Protein AF-A0A9R1WRL8-F1 (afdb_monomer)

Sequence (179 aa):
MVVKVLPPTIQNSISELDVHGDDVNQSNEKDEDASEAGNELVGVVSDENLLELLELAMSSNTTETVKRTRELMELGVYPMIVALESIRDTGAVASSRATEIGLDILAQTIQDDLDNITRFLILAREPIIPGIDKPHKTSIVFTLEEGPRVLFNALAMFGLREINLSKVTFSTTAFYLSR

Organism: Lactuca sativa (NCBI:txid4236)

InterPro domains:
  IPR001086 Prephenate dehydratase [PF00800] (84-126)
  IPR045865 ACT-like domain [SSF55021] (120-169)

Structure (mmCIF, N/CA/C/O backbone):
data_AF-A0A9R1WRL8-F1
#
_entry.id   AF-A0A9R1WRL8-F1
#
loop_
_atom_site.group_PDB
_atom_site.id
_atom_site.type_symbol
_atom_site.label_atom_id
_atom_site.label_alt_id
_atom_site.label_comp_id
_atom_site.label_asym_id
_atom_site.label_entity_id
_atom_site.label_seq_id
_atom_site.pdbx_PDB_ins_code
_atom_site.Cartn_x
_atom_site.Cartn_y
_atom_site.Cartn_z
_atom_site.occupancy
_atom_site.B_iso_or_equiv
_atom_site.auth_seq_id
_atom_site.auth_comp_id
_atom_site.auth_asym_id
_atom_site.auth_atom_id
_atom_site.pdbx_PDB_model_num
ATOM 1 N N . MET A 1 1 ? 9.961 -4.313 -13.146 1.00 68.12 1 MET A N 1
ATOM 2 C CA . MET A 1 1 ? 10.360 -4.822 -14.478 1.00 68.12 1 MET A CA 1
ATOM 3 C C . MET A 1 1 ? 11.498 -3.948 -14.988 1.00 68.12 1 MET A C 1
ATOM 5 O O . MET A 1 1 ? 11.447 -2.757 -14.715 1.00 68.12 1 MET A O 1
ATOM 9 N N . VAL A 1 2 ? 12.520 -4.505 -15.648 1.00 71.62 2 VAL A N 1
ATOM 10 C CA . VAL A 1 2 ? 13.623 -3.742 -16.272 1.00 71.62 2 VAL A CA 1
ATOM 11 C C . VAL A 1 2 ? 13.303 -3.515 -17.747 1.00 71.62 2 VAL A C 1
ATOM 13 O O . VAL A 1 2 ? 12.910 -4.458 -18.437 1.00 71.62 2 VAL A O 1
ATOM 16 N N . VAL A 1 3 ? 13.494 -2.288 -18.226 1.00 73.06 3 VAL A N 1
ATOM 17 C CA . VAL A 1 3 ? 13.293 -1.868 -19.619 1.00 73.06 3 VAL A CA 1
ATOM 18 C C . VAL A 1 3 ? 14.489 -1.097 -20.163 1.00 73.06 3 VAL A C 1
ATOM 20 O O . VAL A 1 3 ? 15.240 -0.502 -19.394 1.00 73.06 3 VAL A O 1
ATOM 23 N N . LYS A 1 4 ? 14.654 -1.072 -21.485 1.00 76.44 4 LYS A N 1
ATOM 24 C CA . LYS A 1 4 ? 15.678 -0.288 -22.189 1.00 76.44 4 LYS A CA 1
ATOM 25 C C . LYS A 1 4 ? 15.164 0.117 -23.569 1.00 76.44 4 LYS A C 1
ATOM 27 O O . LYS A 1 4 ? 14.394 -0.620 -24.173 1.00 76.44 4 LYS A O 1
ATOM 32 N N . VAL A 1 5 ? 15.606 1.265 -24.082 1.00 60.91 5 VAL A N 1
ATOM 33 C CA . VAL A 1 5 ? 15.433 1.589 -25.507 1.00 60.91 5 VAL A CA 1
ATOM 34 C C . VAL A 1 5 ? 16.376 0.698 -26.309 1.00 60.91 5 VAL A C 1
ATOM 36 O O . VAL A 1 5 ? 17.599 0.822 -26.180 1.00 60.91 5 VAL A O 1
ATOM 39 N N . LEU A 1 6 ? 15.841 -0.193 -27.147 1.00 48.88 6 LEU A N 1
ATOM 40 C CA . LEU A 1 6 ? 16.654 -0.763 -28.216 1.00 48.88 6 LEU A CA 1
ATOM 41 C C . LEU A 1 6 ? 16.947 0.340 -29.243 1.00 48.88 6 LEU A C 1
ATOM 43 O O . LEU A 1 6 ? 16.067 1.150 -29.544 1.00 48.88 6 LEU A O 1
ATOM 47 N N . PRO A 1 7 ? 18.171 0.408 -29.801 1.00 47.50 7 PRO A N 1
ATOM 48 C CA . PRO A 1 7 ? 18.436 1.320 -30.906 1.00 47.50 7 PRO A CA 1
ATOM 49 C C . PRO A 1 7 ? 17.398 1.068 -32.009 1.00 47.50 7 PRO A C 1
ATOM 51 O O . PRO A 1 7 ? 17.063 -0.099 -32.243 1.00 47.50 7 PRO A O 1
ATOM 54 N N . PRO A 1 8 ? 16.887 2.116 -32.687 1.00 39.00 8 PRO A N 1
ATOM 55 C CA . PRO A 1 8 ? 15.888 1.932 -33.725 1.00 39.00 8 PRO A CA 1
ATOM 56 C C . PRO A 1 8 ? 16.433 0.927 -34.736 1.00 39.00 8 PRO A C 1
ATOM 58 O O . PRO A 1 8 ? 17.440 1.170 -35.407 1.00 39.00 8 PRO A O 1
ATOM 61 N N . THR A 1 9 ? 15.793 -0.239 -34.804 1.00 37.91 9 THR A N 1
ATOM 62 C CA . THR A 1 9 ? 16.071 -1.195 -35.867 1.00 37.91 9 THR A CA 1
ATOM 63 C C . THR A 1 9 ? 15.663 -0.481 -37.144 1.00 37.91 9 THR A C 1
ATOM 65 O O . THR A 1 9 ? 14.502 -0.099 -37.275 1.00 37.91 9 THR A O 1
ATOM 68 N N . ILE A 1 10 ? 16.603 -0.236 -38.062 1.00 39.47 10 ILE A N 1
ATOM 69 C CA . ILE A 1 10 ? 16.290 0.339 -39.373 1.00 39.47 10 ILE A CA 1
ATOM 70 C C . ILE A 1 10 ? 15.440 -0.693 -40.121 1.00 39.47 10 ILE A C 1
ATOM 72 O O . ILE A 1 10 ? 15.950 -1.524 -40.871 1.00 39.47 10 ILE A O 1
ATOM 76 N N . GLN A 1 11 ? 14.130 -0.675 -39.889 1.00 31.34 11 GLN A N 1
ATOM 77 C CA . GLN A 1 11 ? 13.164 -1.347 -40.736 1.00 31.34 11 GLN A CA 1
ATOM 78 C C . GLN A 1 11 ? 12.993 -0.481 -41.980 1.00 31.34 11 GLN A C 1
ATOM 80 O O . GLN A 1 11 ? 12.105 0.359 -42.089 1.00 31.34 11 GLN A O 1
ATOM 85 N N . ASN A 1 12 ? 13.888 -0.696 -42.941 1.00 32.03 12 ASN A N 1
ATOM 86 C CA . ASN A 1 12 ? 13.577 -0.415 -44.332 1.00 32.03 12 ASN A CA 1
ATOM 87 C C . ASN A 1 12 ? 12.383 -1.287 -44.722 1.00 32.03 12 ASN A C 1
ATOM 89 O O . ASN A 1 12 ? 12.562 -2.483 -44.938 1.00 32.03 12 ASN A O 1
ATOM 93 N N . SER A 1 13 ? 11.193 -0.696 -44.806 1.00 32.72 13 SER A N 1
ATOM 94 C CA . SER A 1 13 ? 10.126 -1.058 -45.749 1.00 32.72 13 SER A CA 1
ATOM 95 C C . SER A 1 13 ? 9.017 -0.016 -45.653 1.00 32.72 13 SER A C 1
ATOM 97 O O . SER A 1 13 ? 8.181 -0.043 -44.757 1.00 32.72 13 SER A O 1
ATOM 99 N N . ILE A 1 14 ? 9.048 0.924 -46.594 1.00 32.78 14 ILE A N 1
ATOM 100 C CA . ILE A 1 14 ? 7.912 1.771 -46.938 1.00 32.78 14 ILE A CA 1
ATOM 101 C C . ILE A 1 14 ? 6.908 0.847 -47.629 1.00 32.78 14 ILE A C 1
ATOM 103 O O . ILE A 1 14 ? 7.228 0.265 -48.665 1.00 32.78 14 ILE A O 1
ATOM 107 N N . SER A 1 15 ? 5.714 0.710 -47.070 1.00 29.86 15 SER A N 1
ATOM 108 C CA . SER A 1 15 ? 4.556 0.198 -47.799 1.00 29.86 15 SER A CA 1
ATOM 109 C C . SER A 1 15 ? 3.427 1.208 -47.659 1.00 29.86 15 SER A C 1
ATOM 111 O O . SER A 1 15 ? 2.998 1.537 -46.555 1.00 29.86 15 SER A O 1
ATOM 113 N N . GLU A 1 16 ? 3.054 1.732 -48.822 1.00 33.62 16 GLU A N 1
ATOM 114 C CA . GLU A 1 16 ? 1.994 2.689 -49.114 1.00 33.62 16 GLU A CA 1
ATOM 115 C C . GLU A 1 16 ? 0.670 2.305 -48.447 1.00 33.62 16 GLU A C 1
ATOM 117 O O . GLU A 1 16 ? 0.272 1.140 -48.480 1.00 33.62 16 GLU A O 1
ATOM 122 N N . LEU A 1 17 ? -0.052 3.298 -47.923 1.00 30.70 17 LEU A N 1
ATOM 123 C CA . LEU A 1 17 ? -1.494 3.193 -47.736 1.00 30.70 17 LEU A CA 1
ATOM 124 C C . LEU A 1 17 ? -2.175 4.428 -48.324 1.00 30.70 17 LEU A C 1
ATOM 126 O O . LEU A 1 17 ? -1.947 5.568 -47.921 1.00 30.70 17 LEU A O 1
ATOM 130 N N . ASP A 1 18 ? -2.961 4.108 -49.341 1.00 27.05 18 ASP A N 1
ATOM 131 C CA . ASP A 1 18 ? -3.843 4.922 -50.157 1.00 27.05 18 ASP A CA 1
ATOM 132 C C . ASP A 1 18 ? -4.876 5.648 -49.280 1.00 27.05 18 ASP A C 1
ATOM 134 O O . ASP A 1 18 ? -5.499 5.042 -48.403 1.00 27.05 18 ASP A O 1
ATOM 138 N N . VAL A 1 19 ? -5.055 6.952 -49.498 1.00 31.59 19 VAL A N 1
ATOM 139 C CA . VAL A 1 19 ? -6.054 7.760 -48.789 1.00 31.59 19 VAL A CA 1
ATOM 140 C C . VAL A 1 19 ? -7.231 7.977 -49.730 1.00 31.59 19 VAL A C 1
ATOM 142 O O . VAL A 1 19 ? -7.172 8.805 -50.640 1.00 31.59 19 VAL A O 1
ATOM 145 N N . HIS A 1 20 ? -8.328 7.268 -49.476 1.00 29.14 20 HIS A N 1
ATOM 146 C CA . HIS A 1 20 ? -9.646 7.670 -49.952 1.00 29.14 20 HIS A CA 1
ATOM 147 C C . HIS A 1 20 ? -10.595 7.749 -48.762 1.00 29.14 20 HIS A C 1
ATOM 149 O O . HIS A 1 20 ? -10.719 6.799 -47.991 1.00 29.14 20 HIS A O 1
ATOM 155 N N . GLY A 1 21 ? -11.175 8.935 -48.580 1.00 31.47 21 GLY A N 1
ATOM 156 C CA . GLY A 1 21 ? -12.065 9.239 -47.473 1.00 31.47 21 GLY A CA 1
ATOM 157 C C . GLY A 1 21 ? -13.434 8.592 -47.623 1.00 31.47 21 GLY A C 1
ATOM 158 O O . GLY A 1 21 ? -13.815 8.162 -48.705 1.00 31.47 21 GLY A O 1
ATOM 159 N N . ASP A 1 22 ? -14.156 8.554 -46.511 1.00 29.70 22 ASP A N 1
ATOM 160 C CA . ASP A 1 22 ? -15.498 9.120 -46.428 1.00 29.70 22 ASP A CA 1
ATOM 161 C C . ASP A 1 22 ? -15.912 9.222 -44.954 1.00 29.70 22 ASP A C 1
ATOM 163 O O . ASP A 1 22 ? -15.614 8.355 -44.129 1.00 29.70 22 ASP A O 1
ATOM 167 N N . ASP A 1 23 ? -16.566 10.338 -44.638 1.00 33.72 23 ASP A N 1
ATOM 168 C CA . ASP A 1 23 ? -17.242 10.613 -43.374 1.00 33.72 23 ASP A CA 1
ATOM 169 C C . ASP A 1 23 ? -18.247 9.501 -43.023 1.00 33.72 23 ASP A C 1
ATOM 171 O O . ASP A 1 23 ? -18.902 8.959 -43.907 1.00 33.72 23 ASP A O 1
ATOM 175 N N . VAL A 1 24 ? -18.452 9.232 -41.727 1.00 34.47 24 VAL A N 1
ATOM 176 C CA . VAL A 1 24 ? -19.784 9.214 -41.087 1.00 34.47 24 VAL A CA 1
ATOM 177 C C . VAL A 1 24 ? -19.632 9.052 -39.569 1.00 34.47 24 VAL A C 1
ATOM 179 O O . VAL A 1 24 ? -19.036 8.121 -39.036 1.00 34.47 24 VAL A O 1
ATOM 182 N N . ASN A 1 25 ? -20.243 10.020 -38.903 1.00 30.17 25 ASN A N 1
ATOM 183 C CA . ASN A 1 25 ? -20.502 10.187 -37.484 1.00 30.17 25 ASN A CA 1
ATOM 184 C C . ASN A 1 25 ? -21.145 8.953 -36.815 1.00 30.17 25 ASN A C 1
ATOM 186 O O . ASN A 1 25 ? -22.135 8.429 -37.328 1.00 30.17 25 ASN A O 1
ATOM 190 N N . GLN A 1 26 ? -20.674 8.582 -35.620 1.00 33.53 26 GLN A N 1
ATOM 191 C CA . GLN A 1 26 ? -21.505 7.952 -34.589 1.00 33.53 26 GLN A CA 1
ATOM 192 C C . GLN A 1 26 ? -20.877 8.133 -33.200 1.00 33.53 26 GLN A C 1
ATOM 194 O O . GLN A 1 26 ? -19.916 7.475 -32.815 1.00 33.53 26 GLN A O 1
ATOM 199 N N . SER A 1 27 ? -21.469 9.059 -32.451 1.00 34.53 27 SER A N 1
ATOM 200 C CA . SER A 1 27 ? -21.472 9.111 -30.994 1.00 34.53 27 SER A CA 1
ATOM 201 C C . SER A 1 27 ? -21.898 7.766 -30.401 1.00 34.53 27 SER A C 1
ATOM 203 O O . SER A 1 27 ? -22.972 7.290 -30.765 1.00 34.53 27 SER A O 1
ATOM 205 N N . ASN A 1 28 ? -21.116 7.211 -29.472 1.00 28.48 28 ASN A N 1
ATOM 206 C CA . ASN A 1 28 ? -21.608 6.475 -28.303 1.00 28.48 28 ASN A CA 1
ATOM 207 C C . ASN A 1 28 ? -20.472 6.215 -27.302 1.00 28.48 28 ASN A C 1
ATOM 209 O O . ASN A 1 28 ? -19.414 5.720 -27.670 1.00 28.48 28 ASN A O 1
ATOM 213 N N . GLU A 1 29 ? -20.763 6.575 -26.050 1.00 38.38 29 GLU A N 1
ATOM 214 C CA . GLU A 1 29 ? -20.299 5.973 -24.796 1.00 38.38 29 GLU A CA 1
ATOM 215 C C . GLU A 1 29 ? -18.864 5.440 -24.726 1.00 38.38 29 GLU A C 1
ATOM 217 O O . GLU A 1 29 ? -18.569 4.330 -25.163 1.00 38.38 29 GLU A O 1
ATOM 222 N N . LYS A 1 30 ? -18.029 6.176 -23.989 1.00 31.84 30 LYS A N 1
ATOM 223 C CA . LYS A 1 30 ? -17.184 5.613 -22.930 1.00 31.84 30 LYS A CA 1
ATOM 224 C C . LYS A 1 30 ? -16.672 6.758 -22.063 1.00 31.84 30 LYS A C 1
ATOM 226 O O . LYS A 1 30 ? -15.754 7.476 -22.439 1.00 31.84 30 LYS A O 1
ATOM 231 N N . ASP A 1 31 ? -17.288 6.908 -20.894 1.00 34.88 31 ASP A N 1
ATOM 232 C CA . ASP A 1 31 ? -16.642 7.494 -19.719 1.00 34.88 31 ASP A CA 1
ATOM 233 C C . ASP A 1 31 ? -15.511 6.533 -19.268 1.00 34.88 31 ASP A C 1
ATOM 235 O O . ASP A 1 31 ? -15.603 5.847 -18.254 1.00 34.88 31 ASP A O 1
ATOM 239 N N . GLU A 1 32 ? -14.471 6.424 -20.093 1.00 38.03 32 GLU A N 1
ATOM 240 C CA . GLU A 1 32 ? -13.132 5.882 -19.824 1.00 38.03 32 GLU A CA 1
ATOM 241 C C . GLU A 1 32 ? -12.224 7.117 -19.995 1.00 38.03 32 GLU A C 1
ATOM 243 O O . GLU A 1 32 ? -12.258 7.759 -21.034 1.00 38.03 32 GLU A O 1
ATOM 248 N N . ASP A 1 33 ? -11.484 7.652 -19.032 1.00 32.62 33 ASP A N 1
ATOM 249 C CA . ASP A 1 33 ? -10.731 7.020 -17.972 1.00 32.62 33 ASP A CA 1
ATOM 250 C C . ASP A 1 33 ? -10.525 8.024 -16.827 1.00 32.62 33 ASP A C 1
ATOM 252 O O . ASP A 1 33 ? -9.785 8.997 -16.950 1.00 32.62 33 ASP A O 1
ATOM 256 N N . ALA A 1 34 ? -11.076 7.736 -15.648 1.00 35.38 34 ALA A N 1
ATOM 257 C CA . ALA A 1 34 ? -10.544 8.261 -14.386 1.00 35.38 34 ALA A CA 1
ATOM 258 C C . ALA A 1 34 ? -9.361 7.393 -13.895 1.00 35.38 34 ALA A C 1
ATOM 260 O O . ALA A 1 34 ? -9.234 7.104 -12.705 1.00 35.38 34 ALA A O 1
ATOM 261 N N . SER A 1 35 ? -8.513 6.943 -14.827 1.00 39.34 35 SER A N 1
ATOM 262 C CA . SER A 1 35 ? -7.389 6.022 -14.613 1.00 39.34 35 SER A CA 1
ATOM 263 C C . SER A 1 35 ? -6.054 6.677 -14.986 1.00 39.34 35 SER A C 1
ATOM 265 O O . SER A 1 35 ? -5.207 6.093 -15.655 1.00 39.34 35 SER A O 1
ATOM 267 N N . GLU A 1 36 ? -5.836 7.912 -14.541 1.00 39.22 36 GLU A N 1
ATOM 268 C CA . GLU A 1 36 ? -4.510 8.547 -14.592 1.00 39.22 36 GLU A CA 1
ATOM 269 C C . GLU A 1 36 ? -3.843 8.527 -13.206 1.00 39.22 36 GLU A C 1
ATOM 271 O O . GLU A 1 36 ? -3.200 9.471 -12.756 1.00 39.22 36 GLU A O 1
ATOM 276 N N . ALA A 1 37 ? -4.031 7.423 -12.479 1.00 33.84 37 ALA A N 1
ATOM 277 C CA . ALA A 1 37 ? -3.322 7.140 -11.242 1.00 33.84 37 ALA A CA 1
ATOM 278 C C . ALA A 1 37 ? -2.300 6.032 -11.506 1.00 33.84 37 ALA A C 1
ATOM 280 O O . ALA A 1 37 ? -2.645 4.854 -11.564 1.00 33.84 37 ALA A O 1
ATOM 281 N N . GLY A 1 38 ? -1.032 6.423 -11.644 1.00 34.88 38 GLY A N 1
ATOM 282 C CA . GLY A 1 38 ? 0.096 5.495 -11.565 1.00 34.88 38 GLY A CA 1
ATOM 283 C C . GLY A 1 38 ? 0.948 5.417 -12.823 1.00 34.88 38 GLY A C 1
ATOM 284 O O . GLY A 1 38 ? 1.122 4.338 -13.385 1.00 34.88 38 GLY A O 1
ATOM 285 N N . ASN A 1 39 ? 1.576 6.528 -13.212 1.00 42.72 39 ASN A N 1
ATOM 286 C CA . ASN A 1 39 ? 2.818 6.458 -13.984 1.00 42.72 39 ASN A CA 1
ATOM 287 C C . ASN A 1 39 ? 3.919 5.938 -13.044 1.00 42.72 39 ASN A C 1
ATOM 289 O O . ASN A 1 39 ? 4.744 6.694 -12.540 1.00 42.72 39 ASN A O 1
ATOM 293 N N . GLU A 1 40 ? 3.858 4.643 -12.723 1.00 56.72 40 GLU A N 1
ATOM 294 C CA . GLU A 1 40 ? 4.751 3.948 -11.792 1.00 56.72 40 GLU A CA 1
ATOM 295 C C . GLU A 1 40 ? 6.074 3.632 -12.505 1.00 56.72 40 GLU A C 1
ATOM 297 O O . GLU A 1 40 ? 6.411 2.499 -12.855 1.00 56.72 40 GLU A O 1
ATOM 302 N N . LEU A 1 41 ? 6.793 4.705 -12.814 1.00 56.06 41 LEU A N 1
ATOM 303 C CA . LEU A 1 41 ? 8.154 4.687 -13.308 1.00 56.06 41 LEU A CA 1
ATOM 304 C C . LEU A 1 41 ? 9.058 4.881 -12.083 1.00 56.06 41 LEU A C 1
ATOM 306 O O . LEU A 1 41 ? 9.013 5.927 -11.440 1.00 56.06 41 LEU A O 1
ATOM 310 N N . VAL A 1 42 ? 9.805 3.840 -11.707 1.00 66.81 42 VAL A N 1
ATOM 311 C CA . VAL A 1 42 ? 10.436 3.743 -10.376 1.00 66.81 42 VAL A CA 1
ATOM 312 C C . VAL A 1 42 ? 11.789 4.458 -10.335 1.00 66.81 42 VAL A C 1
ATOM 314 O O . VAL A 1 42 ? 12.136 5.046 -9.314 1.00 66.81 42 VAL A O 1
ATOM 317 N N . GLY A 1 43 ? 12.534 4.450 -11.444 1.00 74.12 43 GLY A N 1
ATOM 318 C CA . GLY A 1 43 ? 13.810 5.155 -11.574 1.00 74.12 43 GLY A CA 1
ATOM 319 C C . GLY A 1 43 ? 14.620 4.700 -12.787 1.00 74.12 43 GLY A C 1
ATOM 320 O O . GLY A 1 43 ? 14.311 3.677 -13.408 1.00 74.12 43 GLY A O 1
ATOM 321 N N . VAL A 1 44 ? 15.647 5.477 -13.125 1.00 80.31 44 VAL A N 1
ATOM 322 C CA . VAL A 1 44 ? 16.597 5.200 -14.216 1.00 80.31 44 VAL A CA 1
ATOM 323 C C . VAL A 1 44 ? 17.889 4.633 -13.649 1.00 80.31 44 VAL A C 1
ATOM 325 O O . VAL A 1 44 ? 18.268 4.966 -12.530 1.00 80.31 44 VAL A O 1
ATOM 328 N N . VAL A 1 45 ? 18.546 3.763 -14.411 1.00 82.31 45 VAL A N 1
ATOM 329 C CA . VAL A 1 45 ? 19.835 3.167 -14.063 1.00 82.31 45 VAL A CA 1
ATOM 330 C C . VAL A 1 45 ? 20.819 3.418 -15.201 1.00 82.31 45 VAL A C 1
ATOM 332 O O . VAL A 1 45 ? 20.539 3.080 -16.355 1.00 82.31 45 VAL A O 1
ATOM 335 N N . SER A 1 46 ? 21.955 4.023 -14.852 1.00 77.69 46 SER A N 1
ATOM 336 C CA . SER A 1 46 ? 23.062 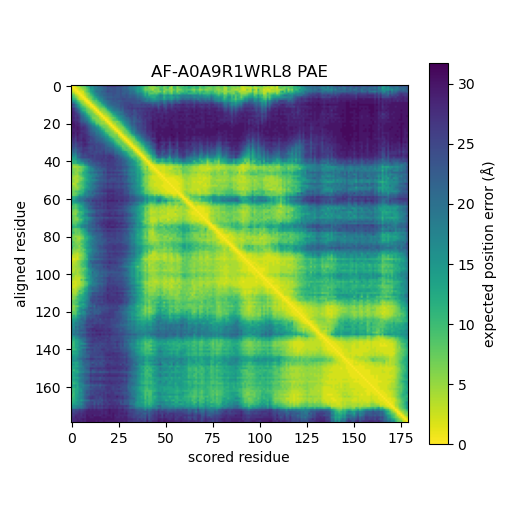4.341 -15.754 1.00 77.69 46 SER A CA 1
ATOM 337 C C . SER A 1 46 ? 23.705 3.088 -16.359 1.00 77.69 46 SER A C 1
ATOM 339 O O . SER A 1 46 ? 23.530 1.973 -15.865 1.00 77.69 46 SER A O 1
ATOM 341 N N . ASP A 1 47 ? 24.478 3.277 -17.430 1.00 77.56 47 ASP A N 1
ATOM 342 C CA . ASP A 1 47 ? 25.156 2.193 -18.157 1.00 77.56 47 ASP A CA 1
ATOM 343 C C . ASP A 1 47 ? 26.050 1.322 -17.265 1.00 77.56 47 ASP A C 1
ATOM 345 O O . ASP A 1 47 ? 25.917 0.098 -17.238 1.00 77.56 47 ASP A O 1
ATOM 349 N N . GLU A 1 48 ? 26.886 1.958 -16.446 1.00 78.69 48 GLU A N 1
ATOM 350 C CA . GLU A 1 48 ? 27.800 1.290 -15.509 1.00 78.69 48 GLU A CA 1
ATOM 351 C C . GLU A 1 48 ? 27.096 0.332 -14.535 1.00 78.69 48 GLU A C 1
ATOM 353 O O . GLU A 1 48 ? 27.679 -0.676 -14.137 1.00 78.69 48 GLU A O 1
ATOM 358 N N . ASN A 1 49 ? 25.824 0.597 -14.228 1.00 82.44 49 ASN A N 1
ATOM 359 C CA . ASN A 1 49 ? 25.017 -0.171 -13.284 1.00 82.44 49 ASN A CA 1
ATOM 360 C C . ASN A 1 49 ? 23.977 -1.071 -13.973 1.00 82.44 49 ASN A C 1
ATOM 362 O O . ASN A 1 49 ? 23.316 -1.877 -13.313 1.00 82.44 49 ASN A O 1
ATOM 366 N N . LEU A 1 50 ? 23.809 -0.968 -15.296 1.00 79.50 50 LEU A N 1
ATOM 367 C CA . LEU A 1 50 ? 22.770 -1.691 -16.030 1.00 79.50 50 LEU A CA 1
ATOM 368 C C . LEU A 1 50 ? 23.006 -3.206 -16.025 1.00 79.50 50 LEU A C 1
ATOM 370 O O . LEU A 1 50 ? 22.059 -3.983 -15.883 1.00 79.50 50 LEU A O 1
ATOM 374 N N . LEU A 1 51 ? 24.261 -3.635 -16.175 1.00 81.00 51 LEU A N 1
ATOM 375 C CA . LEU A 1 51 ? 24.618 -5.053 -16.105 1.00 81.00 51 LEU A CA 1
ATOM 376 C C . LEU A 1 51 ? 24.400 -5.614 -14.700 1.00 81.00 51 LEU A C 1
ATOM 378 O O . LEU A 1 51 ? 23.827 -6.693 -14.572 1.00 81.00 51 LEU A O 1
ATOM 382 N N . GLU A 1 52 ? 24.784 -4.865 -13.664 1.00 82.25 52 GLU A N 1
ATOM 383 C CA . GLU A 1 52 ? 24.557 -5.258 -12.270 1.00 82.25 52 GLU A CA 1
ATOM 384 C C . GLU A 1 52 ? 23.056 -5.374 -11.971 1.00 82.25 52 GLU A C 1
ATOM 386 O O . GLU A 1 52 ? 22.614 -6.342 -11.353 1.00 82.25 52 GLU A O 1
ATOM 391 N N . LEU A 1 53 ? 22.245 -4.445 -12.484 1.00 80.31 53 LEU A N 1
ATOM 392 C CA . LEU A 1 53 ? 20.791 -4.500 -12.361 1.00 80.31 53 LEU A CA 1
ATOM 393 C C . LEU A 1 53 ? 20.193 -5.733 -13.055 1.00 80.31 53 LEU A C 1
ATOM 395 O O . LEU A 1 53 ? 19.291 -6.366 -12.506 1.00 80.31 53 LEU A O 1
ATOM 399 N N . LEU A 1 54 ? 20.660 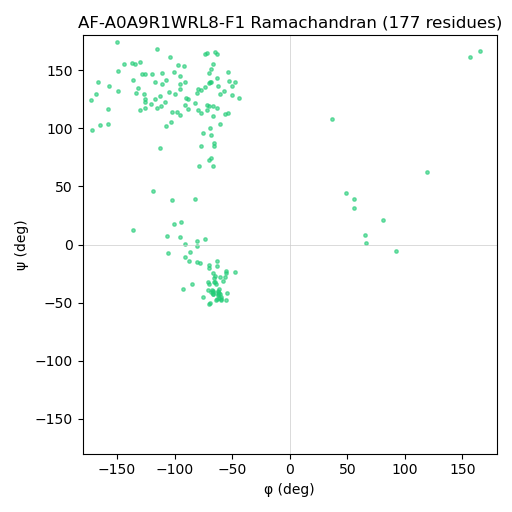-6.069 -14.262 1.00 78.50 54 LEU A N 1
ATOM 400 C CA . LEU A 1 54 ? 20.190 -7.245 -14.999 1.00 78.50 54 LEU A CA 1
ATOM 401 C C . LEU A 1 54 ? 20.618 -8.547 -14.322 1.00 78.50 54 LEU A C 1
ATOM 403 O O . LEU A 1 54 ? 19.815 -9.472 -14.227 1.00 78.50 54 LEU A O 1
ATOM 407 N N . GLU A 1 55 ? 21.849 -8.623 -13.820 1.00 81.62 55 GLU A N 1
ATOM 408 C CA . GLU A 1 55 ? 22.327 -9.771 -13.051 1.00 81.62 55 GLU A CA 1
ATOM 409 C C . GLU A 1 55 ? 21.498 -9.956 -11.780 1.00 81.62 55 GLU A C 1
ATOM 411 O O . GLU A 1 55 ? 21.018 -11.056 -11.512 1.00 81.62 55 GLU A O 1
ATOM 416 N N . LEU A 1 56 ? 21.242 -8.871 -11.048 1.00 78.38 56 LEU A N 1
ATOM 417 C CA . LEU A 1 56 ? 20.391 -8.871 -9.865 1.00 78.38 56 LEU A CA 1
ATOM 418 C C . LEU A 1 56 ? 18.962 -9.340 -10.193 1.00 78.38 56 LEU A C 1
ATOM 420 O O . LEU A 1 56 ? 18.422 -10.195 -9.490 1.00 78.38 56 LEU A O 1
ATOM 424 N N . ALA A 1 57 ? 18.383 -8.839 -11.287 1.00 74.50 57 ALA A N 1
ATOM 425 C CA . ALA A 1 57 ? 17.055 -9.218 -11.770 1.00 74.50 57 ALA A CA 1
ATOM 426 C C . ALA A 1 57 ? 16.959 -10.687 -12.219 1.00 74.50 57 ALA A C 1
ATOM 428 O O . ALA A 1 57 ? 15.897 -11.292 -12.099 1.00 74.50 57 ALA A O 1
ATOM 429 N N . MET A 1 58 ? 18.044 -11.252 -12.755 1.00 75.81 58 MET A N 1
ATOM 430 C CA . MET A 1 58 ? 18.111 -12.651 -13.194 1.00 75.81 58 MET A CA 1
ATOM 431 C C . MET A 1 58 ? 18.603 -13.605 -12.100 1.00 75.81 58 MET A C 1
ATOM 433 O O . MET A 1 58 ? 18.537 -14.825 -12.271 1.00 75.81 58 MET A O 1
ATOM 437 N N . SER A 1 59 ? 19.113 -13.081 -10.985 1.00 73.69 59 SER A N 1
ATOM 438 C CA . SER A 1 59 ? 19.599 -13.900 -9.883 1.00 73.69 59 SER A CA 1
ATOM 439 C C . SER A 1 59 ? 18.437 -14.621 -9.193 1.00 73.69 59 SER A C 1
ATOM 441 O O . SER A 1 59 ? 17.371 -14.059 -8.954 1.00 73.69 59 SER A O 1
ATOM 443 N N . SER A 1 60 ? 18.641 -15.884 -8.816 1.00 60.38 60 SER A N 1
ATOM 444 C CA . SER A 1 60 ? 17.643 -16.667 -8.073 1.00 60.38 60 SER A CA 1
ATOM 445 C C . SER A 1 60 ? 17.509 -16.247 -6.601 1.00 60.38 60 SER A C 1
ATOM 447 O O . SER A 1 60 ? 16.828 -16.925 -5.834 1.00 60.38 60 SER A O 1
ATOM 449 N N . ASN A 1 61 ? 18.214 -15.193 -6.172 1.00 61.16 61 ASN A N 1
ATOM 450 C CA . ASN A 1 61 ? 18.235 -14.706 -4.797 1.00 61.16 61 ASN A CA 1
ATOM 451 C C . ASN A 1 61 ? 17.564 -13.331 -4.724 1.00 61.16 61 ASN A C 1
ATOM 453 O O . ASN A 1 61 ? 18.219 -12.294 -4.724 1.00 61.16 61 ASN A O 1
ATOM 457 N N . THR A 1 62 ? 16.239 -13.357 -4.646 1.00 58.12 62 THR A N 1
ATOM 458 C CA . THR A 1 62 ? 15.357 -12.189 -4.707 1.00 58.12 62 THR A CA 1
ATOM 459 C C . THR A 1 62 ? 15.248 -11.422 -3.390 1.00 58.12 62 THR A C 1
ATOM 461 O O . THR A 1 62 ? 14.475 -10.485 -3.306 1.00 58.12 62 THR A O 1
ATOM 464 N N . THR A 1 63 ? 15.975 -11.793 -2.331 1.00 61.97 63 THR A N 1
ATOM 465 C CA . THR A 1 63 ? 15.701 -11.261 -0.977 1.00 61.97 63 THR A CA 1
ATOM 466 C C . THR A 1 63 ? 16.065 -9.774 -0.820 1.00 61.97 63 THR A C 1
ATOM 468 O O . THR A 1 63 ? 15.611 -9.125 0.115 1.00 61.97 63 THR A O 1
ATOM 471 N N . GLU A 1 64 ? 16.884 -9.222 -1.718 1.00 67.94 64 GLU A N 1
ATOM 472 C CA . GLU A 1 64 ? 17.373 -7.836 -1.640 1.00 67.94 64 GLU A CA 1
ATOM 473 C C . GLU A 1 64 ? 17.314 -7.105 -2.996 1.00 67.94 64 GLU A C 1
ATOM 475 O O . GLU A 1 64 ? 17.925 -6.038 -3.140 1.00 67.94 64 GLU A O 1
ATOM 480 N N . THR A 1 65 ? 16.625 -7.656 -4.005 1.00 70.31 65 THR A N 1
ATOM 481 C CA . THR A 1 65 ? 16.651 -7.105 -5.367 1.00 70.31 65 THR A CA 1
ATOM 482 C C . THR A 1 65 ? 16.061 -5.697 -5.394 1.00 70.31 65 THR A C 1
ATOM 484 O O . THR A 1 65 ? 16.726 -4.777 -5.854 1.00 70.31 65 THR A O 1
ATOM 487 N N . VAL A 1 66 ? 14.906 -5.441 -4.781 1.00 70.62 66 VAL A N 1
ATOM 488 C CA . VAL A 1 66 ? 14.289 -4.102 -4.736 1.00 70.62 66 VAL A CA 1
ATOM 489 C C . VAL A 1 66 ? 15.177 -3.088 -4.016 1.00 70.62 66 VAL A C 1
ATOM 491 O O . VAL A 1 66 ? 15.241 -1.920 -4.414 1.00 70.62 66 VAL A O 1
ATOM 494 N N . LYS A 1 67 ? 15.855 -3.498 -2.940 1.00 73.44 67 LYS A N 1
ATOM 495 C CA . LYS A 1 67 ? 16.721 -2.599 -2.173 1.00 73.44 67 LYS A CA 1
ATOM 496 C C . LYS A 1 67 ? 17.961 -2.213 -2.972 1.00 73.44 67 LYS A C 1
ATOM 498 O O . LYS A 1 67 ? 18.224 -1.023 -3.110 1.00 73.44 67 LYS A O 1
ATOM 503 N N . ARG A 1 68 ? 18.666 -3.192 -3.541 1.00 76.19 68 ARG A N 1
ATOM 504 C CA . ARG A 1 68 ? 19.850 -2.937 -4.370 1.00 76.19 68 ARG A CA 1
ATOM 505 C C . ARG A 1 68 ? 19.501 -2.218 -5.661 1.00 76.19 68 ARG A C 1
ATOM 507 O O . ARG A 1 68 ? 20.164 -1.258 -6.020 1.00 76.19 68 ARG A O 1
ATOM 514 N N . THR A 1 69 ? 18.399 -2.586 -6.308 1.00 74.94 69 THR A N 1
ATOM 515 C CA . THR A 1 69 ? 17.865 -1.839 -7.449 1.00 74.94 69 THR A CA 1
ATOM 516 C C . THR A 1 69 ? 17.650 -0.365 -7.096 1.00 74.94 69 THR A C 1
ATOM 518 O O . THR A 1 69 ? 18.017 0.492 -7.888 1.00 74.94 69 THR A O 1
ATOM 521 N N . ARG A 1 70 ? 17.126 -0.046 -5.903 1.00 74.69 70 ARG A N 1
ATOM 522 C CA . ARG A 1 70 ? 16.970 1.347 -5.451 1.00 74.69 70 ARG A CA 1
ATOM 523 C C . ARG A 1 70 ? 18.304 2.066 -5.230 1.00 74.69 70 ARG A C 1
ATOM 525 O O . ARG A 1 70 ? 18.356 3.272 -5.429 1.00 74.69 70 ARG A O 1
ATOM 532 N N . GLU A 1 71 ? 19.351 1.357 -4.820 1.00 79.19 71 GLU A N 1
ATOM 533 C CA . GLU A 1 71 ? 20.703 1.918 -4.676 1.00 79.19 71 GLU A CA 1
ATOM 534 C C . GLU A 1 71 ? 21.342 2.228 -6.040 1.00 79.19 71 GLU A C 1
ATOM 536 O O . GLU A 1 71 ? 22.051 3.221 -6.162 1.00 79.19 71 GLU A O 1
ATOM 541 N N . LEU A 1 72 ? 21.046 1.421 -7.065 1.00 75.25 72 LEU A N 1
ATOM 542 C CA . LEU A 1 72 ? 21.518 1.624 -8.441 1.00 75.25 72 LEU A CA 1
ATOM 543 C C . LEU A 1 72 ? 20.731 2.704 -9.206 1.00 75.25 72 LEU A C 1
ATOM 545 O O . LEU A 1 72 ? 21.172 3.155 -10.262 1.00 75.25 72 LEU A O 1
ATOM 549 N N . MET A 1 73 ? 19.553 3.095 -8.709 1.00 76.75 73 MET A N 1
ATOM 550 C CA . MET A 1 73 ? 18.680 4.077 -9.350 1.00 76.75 73 MET A CA 1
ATOM 551 C C . MET A 1 73 ? 19.125 5.516 -9.101 1.00 76.75 73 MET A C 1
ATOM 553 O O . MET A 1 73 ? 19.287 5.956 -7.962 1.00 76.75 73 MET A O 1
ATOM 557 N N . GLU A 1 74 ? 19.149 6.306 -10.169 1.00 73.62 74 GLU A N 1
ATOM 558 C CA . GLU A 1 74 ? 19.238 7.759 -10.088 1.00 73.62 74 GLU A CA 1
ATOM 559 C C . GLU A 1 74 ? 17.877 8.338 -9.664 1.00 73.62 74 GLU A C 1
ATOM 561 O O . GLU A 1 74 ? 16.956 8.528 -10.467 1.00 73.62 74 GLU A O 1
ATOM 566 N N . LEU A 1 75 ? 17.721 8.587 -8.359 1.00 65.38 75 LEU A N 1
ATOM 567 C CA . LEU A 1 75 ? 16.493 9.147 -7.792 1.00 65.38 75 LEU A CA 1
ATOM 568 C C . LEU A 1 75 ? 16.184 10.526 -8.392 1.00 65.38 75 LEU A C 1
ATOM 570 O O . LEU A 1 75 ? 17.013 11.433 -8.372 1.00 65.38 75 LEU A O 1
ATOM 574 N N . GLY A 1 76 ? 14.949 10.699 -8.867 1.00 62.22 76 GLY A N 1
ATOM 575 C CA . GLY A 1 76 ? 14.480 11.948 -9.478 1.00 62.22 76 GLY A CA 1
ATOM 576 C C . GLY A 1 76 ? 14.652 12.014 -10.996 1.00 62.22 76 GLY A C 1
ATOM 577 O O . GLY A 1 76 ? 14.138 12.946 -11.612 1.00 62.22 76 GLY A O 1
ATOM 578 N N . VAL A 1 77 ? 15.299 11.018 -11.608 1.00 66.50 77 VAL A N 1
ATOM 579 C CA . VAL A 1 77 ? 15.335 10.854 -13.063 1.00 66.50 77 VAL A CA 1
ATOM 580 C C . VAL A 1 77 ? 14.172 9.957 -13.489 1.00 66.50 77 VAL A C 1
ATOM 582 O O . VAL A 1 77 ? 14.049 8.810 -13.055 1.00 66.50 77 VAL A O 1
ATOM 585 N N . TYR A 1 78 ? 13.287 10.488 -14.333 1.00 68.19 78 TYR A N 1
ATOM 586 C CA . TYR A 1 78 ? 12.120 9.752 -14.815 1.00 68.19 78 TYR A CA 1
ATOM 587 C C . TYR A 1 78 ? 12.510 8.808 -15.954 1.00 68.19 78 TYR A C 1
ATOM 589 O O . TYR A 1 78 ? 13.064 9.279 -16.941 1.00 68.19 78 TYR A O 1
ATOM 597 N N . PRO A 1 79 ? 12.122 7.522 -15.914 1.00 69.00 79 PRO A N 1
ATOM 598 C CA . PRO A 1 79 ? 12.287 6.573 -17.021 1.00 69.00 79 PRO A CA 1
ATOM 599 C C . PRO A 1 79 ? 11.851 7.046 -18.407 1.00 69.00 79 PRO A C 1
ATOM 601 O O . PRO A 1 79 ? 12.376 6.569 -19.407 1.00 69.00 79 PRO A O 1
ATOM 604 N N . MET A 1 80 ? 10.945 8.021 -18.479 1.00 70.06 80 MET A N 1
ATOM 605 C CA . MET A 1 80 ? 10.560 8.664 -19.733 1.00 70.06 80 MET A CA 1
ATOM 606 C C . MET A 1 80 ? 11.737 9.352 -20.443 1.00 70.06 80 MET A C 1
ATOM 608 O O . MET A 1 80 ? 11.734 9.415 -21.666 1.00 70.06 80 MET A O 1
ATOM 612 N N . ILE A 1 81 ? 12.763 9.809 -19.714 1.00 75.62 81 ILE A N 1
ATOM 613 C CA . ILE A 1 81 ? 13.966 10.412 -20.304 1.00 75.62 81 ILE A CA 1
ATOM 614 C C . ILE A 1 81 ? 14.743 9.406 -21.158 1.00 75.62 81 ILE A C 1
ATOM 616 O O . ILE A 1 81 ? 15.268 9.771 -22.203 1.00 75.62 81 ILE A O 1
ATOM 620 N N . VAL A 1 82 ? 14.744 8.125 -20.761 1.00 76.12 82 VAL A N 1
ATOM 621 C CA . VAL A 1 82 ? 15.425 7.055 -21.500 1.00 76.12 82 VAL A CA 1
ATOM 622 C C . VAL A 1 82 ? 14.802 6.926 -22.889 1.00 76.12 82 VAL A C 1
ATOM 624 O O . VAL A 1 82 ? 15.531 6.862 -23.876 1.00 76.12 82 VAL A O 1
ATOM 627 N N . ALA A 1 83 ? 13.466 6.982 -22.967 1.00 74.44 83 ALA A N 1
ATOM 628 C CA . ALA A 1 83 ? 12.715 6.976 -24.221 1.00 74.44 83 ALA A CA 1
ATOM 629 C C . ALA A 1 83 ? 12.883 8.284 -25.016 1.00 74.44 83 ALA A C 1
ATOM 631 O O . ALA A 1 83 ? 13.229 8.251 -26.196 1.00 74.44 83 ALA A O 1
ATOM 632 N N . LEU A 1 84 ? 12.663 9.438 -24.375 1.00 74.75 84 LEU A N 1
ATOM 633 C CA . LEU A 1 84 ? 12.609 10.744 -25.038 1.00 74.75 84 LEU A CA 1
ATOM 634 C C . LEU A 1 84 ? 13.961 11.174 -25.615 1.00 74.75 84 LEU A C 1
ATOM 636 O O . LEU A 1 84 ? 14.024 11.680 -26.733 1.00 74.75 84 LEU A O 1
ATOM 640 N N . GLU A 1 85 ? 15.040 10.967 -24.864 1.00 76.62 85 GLU A N 1
ATOM 641 C CA . GLU A 1 85 ? 16.389 11.359 -25.279 1.00 76.62 85 GLU A CA 1
ATOM 642 C C . GLU A 1 85 ? 17.116 10.239 -26.036 1.00 76.62 85 GLU A C 1
ATOM 644 O O . GLU A 1 85 ? 18.255 10.424 -26.467 1.00 76.62 85 GLU A O 1
ATOM 649 N N . SER A 1 86 ? 16.460 9.085 -26.235 1.00 72.19 86 SER A N 1
ATOM 650 C CA . SER A 1 86 ? 17.053 7.898 -26.867 1.00 72.19 86 SER A CA 1
ATOM 651 C C . SER A 1 86 ? 18.414 7.558 -26.254 1.00 72.19 86 SER A C 1
ATOM 653 O O . SER A 1 86 ? 19.394 7.303 -26.967 1.00 72.19 86 SER A O 1
ATOM 655 N N . ILE A 1 87 ? 18.484 7.607 -24.918 1.00 73.38 87 ILE A N 1
ATOM 656 C CA . ILE A 1 87 ? 19.734 7.408 -24.191 1.00 73.38 87 ILE A CA 1
ATOM 657 C C . ILE A 1 87 ? 20.156 5.962 -24.396 1.00 73.38 87 ILE A C 1
ATOM 659 O O . ILE A 1 87 ? 19.526 5.016 -23.915 1.00 73.38 87 ILE A O 1
ATOM 663 N N . ARG A 1 88 ? 21.235 5.795 -25.156 1.00 72.50 88 ARG A N 1
ATOM 664 C CA . ARG A 1 88 ? 21.837 4.487 -25.368 1.00 72.50 88 ARG A CA 1
ATOM 665 C C . ARG A 1 88 ? 22.459 4.014 -24.069 1.00 72.50 88 ARG A C 1
ATOM 667 O O . ARG A 1 88 ? 22.851 4.806 -23.218 1.00 72.50 88 ARG A O 1
ATOM 674 N N . ASP A 1 89 ? 22.492 2.701 -23.921 1.00 74.44 89 ASP A N 1
ATOM 675 C CA . ASP A 1 89 ? 23.182 2.060 -22.807 1.00 74.44 89 ASP A CA 1
ATOM 676 C C . ASP A 1 89 ? 22.597 2.330 -21.415 1.00 74.44 89 ASP A C 1
ATOM 678 O O . ASP A 1 89 ? 23.082 1.814 -20.429 1.00 74.44 89 ASP A O 1
ATOM 682 N N . THR A 1 90 ? 21.433 2.972 -21.339 1.00 76.44 90 THR A N 1
ATOM 683 C CA . THR A 1 90 ? 20.707 3.222 -20.088 1.00 76.44 90 THR A CA 1
ATOM 684 C C . THR A 1 90 ? 19.473 2.329 -19.993 1.00 76.44 90 THR A C 1
ATOM 686 O O . THR A 1 90 ? 18.799 2.078 -20.993 1.00 76.44 90 THR A O 1
ATOM 689 N N . GLY A 1 91 ? 19.172 1.831 -18.794 1.00 79.25 91 GLY A N 1
ATOM 690 C CA . GLY A 1 91 ? 17.940 1.094 -18.515 1.00 79.25 91 GLY A CA 1
ATOM 691 C C . GLY A 1 91 ? 17.055 1.833 -17.523 1.00 79.25 91 GLY A C 1
ATOM 692 O O . GLY A 1 91 ? 17.460 2.786 -16.865 1.00 79.25 91 GLY A O 1
ATOM 693 N N . ALA A 1 92 ? 15.823 1.376 -17.386 1.00 80.44 92 ALA A N 1
ATOM 694 C CA . ALA A 1 92 ? 14.917 1.852 -16.360 1.00 80.44 92 ALA A CA 1
ATOM 695 C C . ALA A 1 92 ? 14.209 0.688 -15.686 1.00 80.44 92 ALA A C 1
ATOM 697 O O . ALA A 1 92 ? 14.017 -0.378 -16.270 1.00 80.44 92 ALA A O 1
ATOM 698 N N . VAL A 1 93 ? 13.770 0.915 -14.454 1.00 79.56 93 VAL A N 1
ATOM 699 C CA . VAL A 1 93 ? 12.848 0.009 -13.779 1.00 79.56 93 VAL A CA 1
ATOM 700 C C . VAL A 1 93 ? 11.492 0.680 -13.702 1.00 79.56 93 VAL A C 1
ATOM 702 O O . VAL A 1 93 ? 11.336 1.783 -13.177 1.00 79.56 93 VAL A O 1
ATOM 705 N N . ALA A 1 94 ? 10.504 0.005 -14.263 1.00 77.44 94 ALA A N 1
ATOM 706 C CA . ALA A 1 94 ? 9.182 0.556 -14.495 1.00 77.44 94 ALA A CA 1
ATOM 707 C C . ALA A 1 94 ? 8.114 -0.540 -14.444 1.00 77.44 94 ALA A C 1
ATOM 709 O O . ALA A 1 94 ? 8.426 -1.732 -14.335 1.00 77.44 94 ALA A O 1
ATOM 710 N N . SER A 1 95 ? 6.850 -0.131 -14.525 1.00 78.81 95 SER A N 1
ATOM 711 C CA 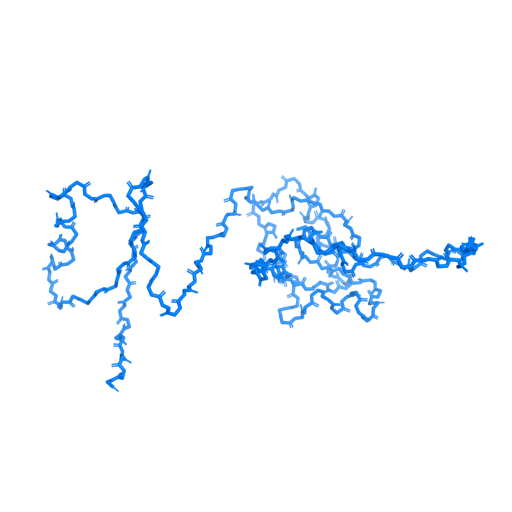. SER A 1 95 ? 5.729 -1.019 -14.837 1.00 78.81 95 SER A CA 1
ATOM 712 C C . SER A 1 95 ? 5.735 -1.446 -16.315 1.00 78.81 95 SER A C 1
ATOM 714 O O . SER A 1 95 ? 6.395 -0.829 -17.154 1.00 78.81 95 SER A O 1
ATOM 716 N N . SER A 1 96 ? 4.966 -2.488 -16.658 1.00 81.31 96 SER A N 1
ATOM 717 C CA . SER A 1 96 ? 4.787 -2.984 -18.040 1.00 81.31 96 SER A CA 1
ATOM 718 C C . SER A 1 96 ? 4.303 -1.928 -19.034 1.00 81.31 96 SER A C 1
ATOM 720 O O . SER A 1 96 ? 4.605 -2.024 -20.226 1.00 81.31 96 SER A O 1
ATOM 722 N N . ARG A 1 97 ? 3.633 -0.880 -18.540 1.00 80.06 97 ARG A N 1
ATOM 723 C CA . ARG A 1 97 ? 3.149 0.260 -19.334 1.00 80.06 97 ARG A CA 1
ATOM 724 C C . ARG A 1 97 ? 4.279 1.067 -19.975 1.00 80.06 97 ARG A C 1
ATOM 726 O O . ARG A 1 97 ? 4.038 1.804 -20.916 1.00 80.06 97 ARG A O 1
ATOM 733 N N . ALA A 1 98 ? 5.530 0.881 -19.546 1.00 78.06 98 ALA A N 1
ATOM 734 C CA . ALA A 1 98 ? 6.702 1.451 -20.212 1.00 78.06 98 ALA A CA 1
ATOM 735 C C . ALA A 1 98 ? 6.815 1.076 -21.708 1.00 78.06 98 ALA A C 1
ATOM 737 O O . ALA A 1 98 ? 7.429 1.805 -22.481 1.00 78.06 98 ALA A O 1
ATOM 738 N N . THR A 1 99 ? 6.191 -0.023 -22.136 1.00 81.50 99 THR A N 1
ATOM 739 C CA . THR A 1 99 ? 6.107 -0.397 -23.559 1.00 81.50 99 THR A CA 1
ATOM 740 C C . THR A 1 99 ? 5.277 0.580 -24.394 1.00 81.50 99 THR A C 1
ATOM 742 O O . THR A 1 99 ? 5.576 0.784 -25.567 1.00 81.50 99 THR A O 1
ATOM 745 N N . GLU A 1 100 ? 4.295 1.256 -23.790 1.00 82.31 100 GLU A N 1
ATOM 746 C CA . GLU A 1 100 ? 3.453 2.263 -24.455 1.00 82.31 100 GLU A CA 1
ATOM 747 C C . GLU A 1 100 ? 4.264 3.505 -24.861 1.00 82.31 100 GLU A C 1
ATOM 749 O O . GLU A 1 100 ? 3.910 4.195 -25.813 1.00 82.31 100 GLU A O 1
ATOM 754 N N . ILE A 1 101 ? 5.383 3.764 -24.175 1.00 76.00 101 ILE A N 1
ATOM 755 C CA . ILE A 1 101 ? 6.304 4.872 -24.466 1.00 76.00 101 ILE A CA 1
ATOM 756 C C . ILE A 1 101 ? 7.546 4.424 -25.257 1.00 76.00 101 ILE A C 1
ATOM 758 O O . ILE A 1 101 ? 8.540 5.144 -25.296 1.00 76.00 101 ILE A O 1
ATOM 762 N N . GLY A 1 102 ? 7.500 3.243 -25.886 1.00 76.88 102 GLY A N 1
ATOM 763 C CA . GLY A 1 102 ? 8.548 2.761 -26.793 1.00 76.88 102 GLY A CA 1
ATOM 764 C C . GLY A 1 102 ? 9.769 2.132 -26.114 1.00 76.88 102 GLY A C 1
ATOM 765 O O . GLY A 1 102 ? 10.837 2.086 -26.720 1.00 76.88 102 GLY A O 1
ATOM 766 N N . LEU A 1 103 ? 9.640 1.669 -24.865 1.00 81.88 103 LEU A N 1
ATOM 767 C CA . LEU A 1 103 ? 10.698 0.929 -24.170 1.00 81.88 103 LEU A CA 1
ATOM 768 C C . LEU A 1 103 ? 10.503 -0.584 -24.305 1.00 81.88 103 LEU A C 1
ATOM 770 O O . LEU A 1 103 ? 9.402 -1.095 -24.104 1.00 81.88 103 LEU A O 1
ATOM 774 N N . ASP A 1 104 ? 11.592 -1.312 -24.541 1.00 84.00 104 ASP A N 1
ATOM 775 C CA . ASP A 1 104 ? 11.577 -2.769 -24.609 1.00 84.00 104 ASP A CA 1
ATOM 776 C C . ASP A 1 104 ? 11.850 -3.389 -23.245 1.00 84.00 104 ASP A C 1
ATOM 778 O O . ASP A 1 104 ? 12.706 -2.938 -22.480 1.00 84.00 104 ASP A O 1
ATOM 782 N N . ILE A 1 105 ? 11.126 -4.461 -22.938 1.00 85.50 105 ILE A N 1
ATOM 783 C CA . ILE A 1 105 ? 11.260 -5.168 -21.668 1.00 85.50 105 ILE A CA 1
ATOM 784 C C . ILE A 1 105 ? 12.447 -6.127 -21.731 1.00 85.50 105 ILE A C 1
ATOM 786 O O . ILE A 1 105 ? 12.458 -7.052 -22.537 1.00 85.50 105 ILE A O 1
ATOM 790 N N . LEU A 1 106 ? 13.406 -5.949 -20.821 1.00 85.06 106 LEU A N 1
ATOM 791 C CA . LEU A 1 106 ? 14.564 -6.834 -20.679 1.00 85.06 106 LEU A CA 1
ATOM 792 C C . LEU A 1 106 ? 14.327 -7.945 -19.650 1.00 85.06 106 LEU A C 1
ATOM 794 O O . LEU A 1 106 ? 14.750 -9.078 -19.857 1.00 85.06 106 LEU A O 1
ATOM 798 N N . ALA A 1 107 ? 13.649 -7.628 -18.544 1.00 83.31 107 ALA A N 1
ATOM 799 C CA . ALA A 1 107 ? 13.350 -8.588 -17.482 1.00 83.31 107 ALA A CA 1
ATOM 800 C C . ALA A 1 107 ? 12.026 -8.253 -16.781 1.00 83.31 107 ALA A C 1
ATOM 802 O O . ALA A 1 107 ? 11.783 -7.110 -16.380 1.00 83.31 107 ALA A O 1
ATOM 803 N N . GLN A 1 108 ? 11.169 -9.257 -16.598 1.00 82.94 108 GLN A N 1
ATOM 804 C CA . GLN A 1 108 ? 9.887 -9.136 -15.896 1.00 82.94 108 GLN A CA 1
ATOM 805 C C . GLN A 1 108 ? 9.961 -9.737 -14.496 1.00 82.94 108 GLN A C 1
ATOM 807 O O . GLN A 1 108 ? 10.853 -10.522 -14.203 1.00 82.94 108 GLN A O 1
ATOM 812 N N . THR A 1 109 ? 9.005 -9.356 -13.644 1.00 78.56 109 THR A N 1
ATOM 813 C CA . THR A 1 109 ? 8.807 -9.986 -12.327 1.00 78.56 109 THR A CA 1
ATOM 814 C C . THR A 1 109 ? 10.066 -9.956 -11.446 1.00 78.56 109 THR A C 1
ATOM 816 O O . THR A 1 109 ? 10.383 -10.912 -10.754 1.00 78.56 109 THR A O 1
ATOM 819 N N . ILE A 1 110 ? 10.804 -8.843 -11.491 1.00 77.25 110 ILE A N 1
ATOM 820 C CA . ILE A 1 110 ? 12.077 -8.663 -10.768 1.00 77.25 110 ILE A CA 1
ATOM 821 C C . ILE A 1 110 ? 11.887 -8.288 -9.290 1.00 77.25 110 ILE A C 1
ATOM 823 O O . ILE A 1 110 ? 12.862 -8.022 -8.599 1.00 77.25 110 ILE A O 1
ATOM 827 N N . GLN A 1 111 ? 10.641 -8.135 -8.837 1.00 72.19 111 GLN A N 1
ATOM 828 C CA . GLN A 1 111 ? 10.331 -7.775 -7.459 1.00 72.19 111 GLN A CA 1
ATOM 829 C C . GLN A 1 111 ? 10.640 -8.916 -6.483 1.00 72.19 111 GLN A C 1
ATOM 831 O O . GLN A 1 111 ? 10.452 -10.087 -6.804 1.00 72.19 111 GLN A O 1
ATOM 836 N N . ASP A 1 112 ? 11.041 -8.541 -5.271 1.00 70.50 112 ASP A N 1
ATOM 837 C CA . ASP A 1 112 ? 11.380 -9.475 -4.190 1.00 70.50 112 ASP A CA 1
ATOM 838 C C . ASP A 1 112 ? 10.148 -10.242 -3.696 1.00 70.50 112 ASP A C 1
ATOM 840 O O . ASP A 1 112 ? 10.215 -11.436 -3.406 1.00 70.50 112 ASP A O 1
ATOM 844 N N . ASP A 1 113 ? 9.018 -9.534 -3.623 1.00 70.56 113 ASP A N 1
ATOM 845 C CA . ASP A 1 113 ? 7.735 -10.022 -3.131 1.00 70.56 113 ASP A CA 1
ATOM 846 C C . ASP A 1 113 ? 6.670 -9.896 -4.227 1.00 70.56 113 ASP A C 1
ATOM 848 O O . ASP A 1 113 ? 6.393 -8.802 -4.734 1.00 70.56 113 ASP A O 1
ATOM 852 N N . LEU A 1 114 ? 6.070 -11.030 -4.594 1.00 73.06 114 LEU A N 1
ATOM 853 C CA . LEU A 1 114 ? 4.987 -11.093 -5.575 1.00 73.06 114 LEU A CA 1
ATOM 854 C C . LEU A 1 114 ? 3.684 -10.472 -5.046 1.00 73.06 114 LEU A C 1
ATOM 856 O O . LEU A 1 114 ? 2.858 -10.050 -5.853 1.00 73.06 114 LEU A O 1
ATOM 860 N N . ASP A 1 115 ? 3.534 -10.351 -3.725 1.00 73.06 115 ASP A N 1
ATOM 861 C CA . ASP A 1 115 ? 2.371 -9.773 -3.047 1.00 73.06 115 ASP A CA 1
ATOM 862 C C . ASP A 1 115 ? 2.552 -8.273 -2.724 1.00 73.06 115 ASP A C 1
ATOM 864 O O . ASP A 1 115 ? 1.829 -7.703 -1.897 1.00 73.06 115 ASP A O 1
ATOM 868 N N . ASN A 1 116 ? 3.488 -7.588 -3.393 1.00 71.25 116 ASN A N 1
ATOM 869 C CA . ASN A 1 116 ? 3.662 -6.143 -3.258 1.00 71.25 116 ASN A CA 1
ATOM 870 C C . ASN A 1 116 ? 2.465 -5.375 -3.858 1.00 71.25 116 ASN A C 1
ATOM 872 O O . ASN A 1 116 ? 2.407 -5.100 -5.056 1.00 71.25 116 ASN A O 1
ATOM 876 N N . ILE A 1 117 ? 1.496 -5.031 -3.006 1.00 74.56 117 ILE A N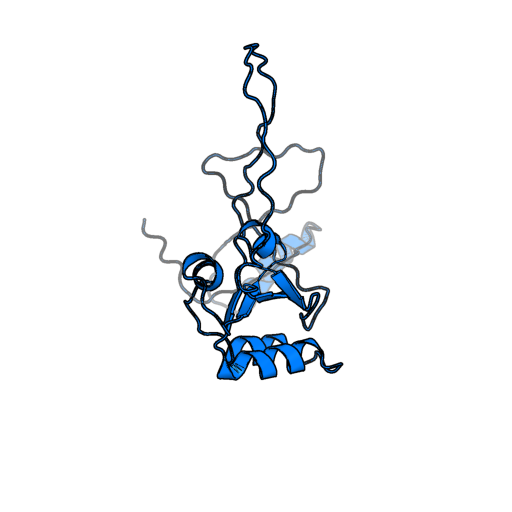 1
ATOM 877 C CA . ILE A 1 117 ? 0.237 -4.385 -3.390 1.00 74.56 117 ILE A CA 1
ATOM 878 C C . ILE A 1 117 ? 0.191 -2.944 -2.867 1.00 74.56 117 ILE A C 1
ATOM 880 O O . ILE A 1 117 ? 0.128 -2.702 -1.657 1.00 74.56 117 ILE A O 1
ATOM 884 N N . THR A 1 118 ? 0.088 -1.978 -3.781 1.00 75.88 118 THR A N 1
ATOM 885 C CA . THR A 1 118 ? -0.157 -0.567 -3.447 1.00 75.88 118 THR A CA 1
ATOM 886 C C . THR A 1 118 ? -1.659 -0.284 -3.356 1.00 75.88 118 THR A C 1
ATOM 888 O O . THR A 1 118 ? -2.423 -0.534 -4.287 1.00 75.88 118 THR A O 1
ATOM 891 N N . ARG A 1 119 ? -2.116 0.266 -2.224 1.00 76.81 119 ARG A N 1
ATOM 892 C CA . ARG A 1 119 ? -3.517 0.677 -2.029 1.00 76.81 119 ARG A CA 1
ATOM 893 C C . ARG A 1 119 ? -3.668 2.177 -2.281 1.00 76.81 119 ARG A C 1
ATOM 895 O O . ARG A 1 119 ? -3.189 2.973 -1.479 1.00 76.81 119 ARG A O 1
ATOM 902 N N . PHE A 1 120 ? -4.406 2.544 -3.323 1.00 83.19 120 PHE A N 1
ATOM 903 C CA . PHE A 1 120 ? -4.772 3.933 -3.618 1.00 83.19 120 PHE A CA 1
ATOM 904 C C . PHE A 1 120 ? -6.117 4.320 -2.988 1.00 83.19 120 PHE A C 1
ATOM 906 O O . PHE A 1 120 ? -6.979 3.469 -2.753 1.00 83.19 120 PHE A O 1
ATOM 913 N N . LEU A 1 121 ? -6.287 5.616 -2.712 1.00 80.88 121 LEU A N 1
ATOM 914 C CA . LEU A 1 121 ? -7.550 6.217 -2.289 1.00 80.88 121 LEU A CA 1
ATOM 915 C C . LEU A 1 121 ? -7.987 7.235 -3.342 1.00 80.88 121 LEU A C 1
ATOM 917 O O . LEU A 1 121 ? -7.238 8.157 -3.651 1.00 80.88 121 LEU A O 1
ATOM 921 N N . ILE A 1 122 ? -9.203 7.076 -3.858 1.00 84.12 122 ILE A N 1
ATOM 922 C CA . ILE A 1 122 ? -9.830 8.055 -4.746 1.00 84.12 122 ILE A CA 1
ATOM 923 C C . ILE A 1 122 ? -10.600 9.041 -3.869 1.00 84.12 122 ILE A C 1
ATOM 925 O O . ILE A 1 122 ? -11.403 8.632 -3.029 1.00 84.12 122 ILE A O 1
ATOM 929 N N . LEU A 1 123 ? -10.328 10.333 -4.039 1.00 84.56 123 LEU A N 1
ATOM 930 C CA . LEU A 1 123 ? -10.945 11.407 -3.268 1.00 84.56 123 LEU A CA 1
ATOM 931 C C . LEU A 1 123 ? -11.869 12.228 -4.165 1.00 84.56 123 LEU A C 1
ATOM 933 O O . LEU A 1 123 ? -11.509 12.571 -5.287 1.00 84.56 123 LEU A O 1
ATOM 937 N N . ALA A 1 124 ? -13.038 12.578 -3.638 1.00 85.12 124 ALA A N 1
ATOM 938 C CA . ALA A 1 124 ? -13.981 13.489 -4.271 1.00 85.12 124 ALA A CA 1
ATOM 939 C C . ALA A 1 124 ? -14.203 14.705 -3.367 1.00 85.12 124 ALA A C 1
ATOM 941 O O . ALA A 1 124 ? -14.158 14.597 -2.140 1.00 85.12 124 ALA A O 1
ATOM 942 N N . ARG A 1 125 ? -14.434 15.873 -3.976 1.00 88.12 125 ARG A N 1
ATOM 943 C CA . ARG A 1 125 ? -14.719 17.110 -3.235 1.00 88.12 125 ARG A CA 1
ATOM 944 C C . ARG A 1 125 ? -16.103 17.077 -2.590 1.00 88.12 125 ARG A C 1
ATOM 946 O O . ARG A 1 125 ? -16.274 17.571 -1.480 1.00 88.12 125 ARG A O 1
ATOM 953 N N . GLU A 1 126 ? -17.074 16.524 -3.305 1.00 91.44 126 GLU A N 1
ATOM 954 C CA . GLU A 1 126 ? -18.440 16.355 -2.824 1.00 91.44 126 GLU A CA 1
ATOM 955 C C . GLU A 1 126 ? -18.633 14.955 -2.233 1.00 91.44 126 GLU A C 1
ATOM 957 O O . GLU A 1 126 ? -18.029 13.991 -2.718 1.00 91.44 126 GLU A O 1
ATOM 962 N N . PRO A 1 127 ? -19.454 14.822 -1.177 1.00 80.31 127 PRO A N 1
ATOM 963 C CA . PRO A 1 127 ? -19.686 13.539 -0.542 1.00 80.31 127 PRO A CA 1
ATOM 964 C C . PRO A 1 127 ? -20.427 12.600 -1.494 1.00 80.31 127 PRO A C 1
ATOM 966 O O . PRO A 1 127 ? -21.566 12.847 -1.886 1.00 80.31 127 PRO A O 1
ATOM 969 N N . ILE A 1 128 ? -19.790 11.477 -1.812 1.00 80.50 128 ILE A N 1
ATOM 970 C CA . ILE A 1 128 ? -20.439 10.363 -2.497 1.00 80.50 128 ILE A CA 1
ATOM 971 C C . ILE A 1 128 ? -21.219 9.592 -1.436 1.00 80.50 128 ILE A C 1
ATOM 973 O O . ILE A 1 128 ? -20.623 9.052 -0.505 1.00 80.50 128 ILE A O 1
ATOM 977 N N . ILE A 1 129 ? -22.547 9.559 -1.551 1.00 83.75 129 ILE A N 1
ATOM 978 C CA . ILE A 1 129 ? -23.393 8.787 -0.636 1.00 83.75 129 ILE A CA 1
ATOM 979 C C . ILE A 1 129 ? -23.296 7.311 -1.042 1.00 83.75 129 ILE A C 1
ATOM 981 O O . ILE A 1 129 ? -23.750 6.958 -2.133 1.00 83.75 129 ILE A O 1
ATOM 985 N N . PRO A 1 130 ? -22.710 6.437 -0.205 1.00 80.88 130 PRO A N 1
ATOM 986 C CA . PRO A 1 130 ? -22.609 5.027 -0.539 1.00 80.88 130 PRO A CA 1
ATOM 987 C C . PRO A 1 130 ? -23.991 4.358 -0.498 1.00 80.88 130 PRO A C 1
ATOM 989 O O . PRO A 1 130 ? -24.782 4.598 0.417 1.00 80.88 130 PRO A O 1
ATOM 992 N N . GLY A 1 131 ? -24.272 3.487 -1.472 1.00 81.00 131 GLY A N 1
ATOM 993 C CA . GLY A 1 131 ? -25.429 2.583 -1.432 1.00 81.00 131 GLY A CA 1
ATOM 994 C C . GLY A 1 131 ? -25.322 1.570 -0.286 1.00 81.00 131 GLY A C 1
ATOM 995 O O . GLY A 1 131 ? -24.262 1.402 0.301 1.00 81.00 131 GLY A O 1
ATOM 996 N N . ILE A 1 132 ? -26.403 0.873 0.064 1.00 86.00 132 ILE A N 1
ATOM 997 C CA . ILE A 1 132 ? -26.417 -0.116 1.170 1.00 86.00 132 ILE A CA 1
ATOM 998 C C . ILE A 1 132 ? -26.192 -1.564 0.704 1.00 86.00 132 ILE A C 1
ATOM 1000 O O . ILE A 1 132 ? -26.321 -2.503 1.482 1.00 86.00 132 ILE A O 1
ATOM 1004 N N . ASP A 1 133 ? -25.888 -1.753 -0.575 1.00 88.81 133 ASP A N 1
ATOM 1005 C CA . ASP A 1 133 ? -25.816 -3.042 -1.262 1.00 88.81 133 ASP A CA 1
ATOM 1006 C C . ASP A 1 133 ? -24.497 -3.796 -1.032 1.00 88.81 133 ASP A C 1
ATOM 1008 O O . ASP A 1 133 ? -24.413 -4.991 -1.317 1.00 88.81 133 ASP A O 1
ATOM 1012 N N . LYS A 1 134 ? -23.458 -3.118 -0.527 1.00 86.50 134 LYS A N 1
ATOM 1013 C CA . LYS A 1 134 ? -22.102 -3.670 -0.389 1.00 86.50 134 LYS A CA 1
ATOM 1014 C C . LYS A 1 134 ? -21.463 -3.313 0.957 1.00 86.50 134 LYS A C 1
ATOM 1016 O O . LYS A 1 134 ? -21.830 -2.308 1.563 1.00 86.50 134 LYS A O 1
ATOM 1021 N N . PRO A 1 135 ? -20.483 -4.104 1.433 1.00 86.00 135 PRO A N 1
ATOM 1022 C CA . PRO A 1 135 ? -19.675 -3.735 2.590 1.00 86.00 135 PRO A CA 1
ATOM 1023 C C . PRO A 1 135 ? -18.867 -2.463 2.323 1.00 86.00 135 PRO A C 1
ATOM 1025 O O . PRO A 1 135 ? -18.214 -2.343 1.285 1.00 86.00 135 PRO A O 1
ATOM 1028 N N . HIS A 1 136 ? -18.843 -1.557 3.300 1.00 87.81 136 HIS A N 1
ATOM 1029 C CA . HIS A 1 136 ? -18.101 -0.298 3.218 1.00 87.81 136 HIS A CA 1
ATOM 1030 C C . HIS A 1 136 ? -16.913 -0.280 4.162 1.00 87.81 136 HIS A C 1
ATOM 1032 O O . HIS A 1 136 ? -16.952 -0.841 5.257 1.00 87.81 136 HIS A O 1
ATOM 1038 N N . LYS A 1 137 ? -15.8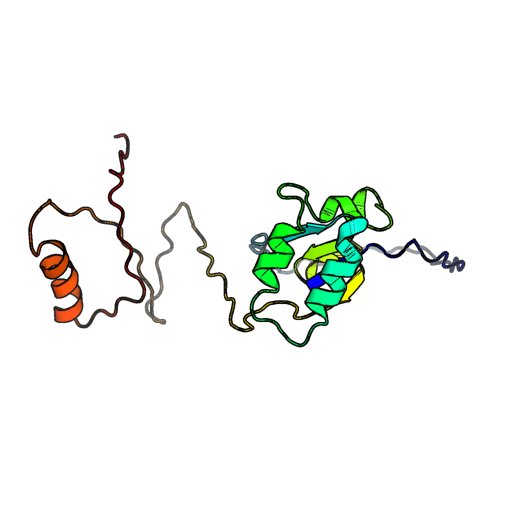57 0.416 3.742 1.00 90.50 137 LYS A N 1
ATOM 1039 C CA . LYS A 1 137 ? -14.756 0.798 4.623 1.00 90.50 137 LYS A CA 1
ATOM 1040 C C . LYS A 1 137 ? -14.873 2.278 4.941 1.00 90.50 137 LYS A C 1
ATOM 1042 O O . LYS A 1 137 ? -14.983 3.095 4.033 1.00 90.50 137 LYS A O 1
ATOM 1047 N N . THR A 1 138 ? -14.770 2.607 6.222 1.00 90.56 138 THR A N 1
ATOM 1048 C CA . THR A 1 138 ? -14.779 3.987 6.708 1.00 90.56 138 THR A CA 1
ATOM 1049 C C . THR A 1 138 ? -13.407 4.322 7.272 1.00 90.56 138 THR A C 1
ATOM 1051 O O . THR A 1 138 ? -12.888 3.592 8.115 1.00 90.56 138 THR A O 1
ATOM 1054 N N . SER A 1 139 ? -12.821 5.428 6.814 1.00 91.44 139 SER A N 1
ATOM 1055 C CA . SER A 1 139 ? -11.601 5.991 7.394 1.00 91.44 139 SER A CA 1
ATOM 1056 C C . SER A 1 139 ? -11.975 7.150 8.309 1.00 91.44 139 SER A C 1
ATOM 1058 O O . SER A 1 139 ? -12.717 8.039 7.899 1.00 91.44 139 SER A O 1
ATOM 1060 N N . ILE A 1 140 ? -11.463 7.144 9.536 1.00 91.94 140 ILE A N 1
ATOM 1061 C CA . ILE A 1 140 ? -11.672 8.213 10.516 1.00 91.94 140 ILE A CA 1
ATOM 1062 C C . ILE A 1 140 ? -10.327 8.673 11.063 1.00 91.94 140 ILE A C 1
ATOM 1064 O O . ILE A 1 140 ? -9.401 7.878 11.219 1.00 91.94 140 ILE A O 1
ATOM 1068 N N . VAL A 1 141 ? -10.242 9.959 11.381 1.00 91.62 141 VAL A N 1
ATOM 1069 C CA . VAL A 1 141 ? -9.120 10.549 12.109 1.00 91.62 141 VAL A CA 1
ATOM 1070 C C . VAL A 1 141 ? -9.709 11.288 13.297 1.00 91.62 141 VAL A C 1
ATOM 1072 O O . VAL A 1 141 ? -10.656 12.056 13.147 1.00 91.62 141 VAL A O 1
ATOM 1075 N N . PHE A 1 142 ? -9.173 11.026 14.482 1.00 90.50 142 PHE A N 1
ATOM 1076 C CA . PHE A 1 142 ? -9.575 11.688 15.714 1.00 90.50 142 PHE A CA 1
ATOM 1077 C C . PHE A 1 142 ? -8.355 11.884 16.607 1.00 90.50 142 PHE A C 1
ATOM 1079 O O . PHE A 1 142 ? -7.365 11.158 16.502 1.00 90.50 142 PHE A O 1
ATOM 1086 N N . THR A 1 143 ? -8.432 12.879 17.480 1.00 90.75 143 THR A N 1
ATOM 1087 C CA . THR A 1 143 ? -7.423 13.146 18.501 1.00 90.75 143 THR A CA 1
ATOM 1088 C C . THR A 1 143 ? -7.854 12.539 19.830 1.00 90.75 143 THR A C 1
ATOM 1090 O O . THR A 1 143 ? -9.040 12.321 20.084 1.00 90.75 143 THR A O 1
ATOM 1093 N N . LEU A 1 144 ? -6.873 12.239 20.673 1.00 89.56 144 LEU A N 1
ATOM 1094 C CA . LEU A 1 144 ? -7.074 11.714 22.016 1.00 89.56 144 LEU A CA 1
ATOM 1095 C C . LEU A 1 144 ? -6.342 12.608 23.010 1.00 89.56 144 LEU A C 1
ATOM 1097 O O . LEU A 1 144 ? -5.288 13.155 22.689 1.0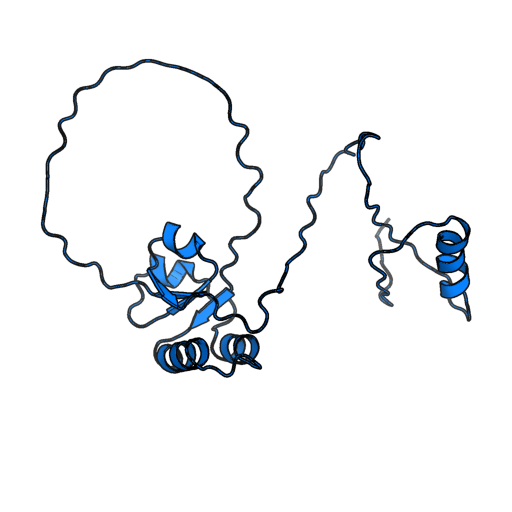0 89.56 144 LEU A O 1
ATOM 1101 N N . GLU A 1 145 ? -6.899 12.739 24.210 1.00 88.44 145 GLU A N 1
ATOM 1102 C CA . GLU A 1 145 ? -6.194 13.365 25.326 1.00 88.44 145 GLU A CA 1
ATOM 1103 C C . GLU A 1 145 ? -4.998 12.510 25.762 1.00 88.44 145 GLU A C 1
ATOM 1105 O O . GLU A 1 145 ? -4.965 11.289 25.566 1.00 88.44 145 GLU A O 1
ATOM 1110 N N . GLU A 1 146 ? -4.008 13.152 26.378 1.00 86.6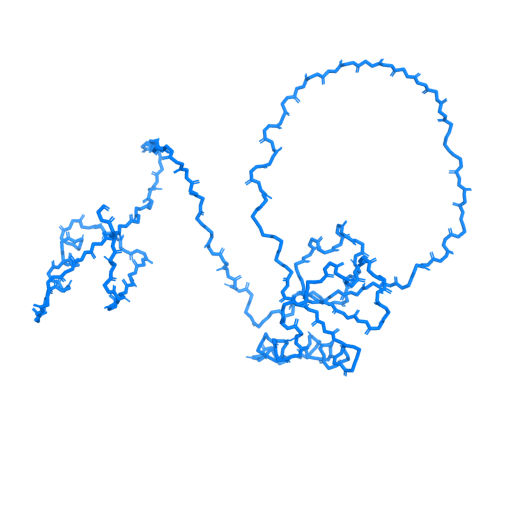9 146 GLU A N 1
ATOM 1111 C CA . GLU A 1 146 ? -2.875 12.446 26.962 1.00 86.69 146 GLU A CA 1
ATOM 1112 C C . GLU A 1 146 ? -3.289 11.726 28.245 1.00 86.69 146 GLU A C 1
ATOM 1114 O O . GLU A 1 146 ? -3.966 12.274 29.114 1.00 86.69 146 GLU A O 1
ATOM 1119 N N . GLY A 1 147 ? -2.846 10.480 28.386 1.00 89.75 147 GLY A N 1
ATOM 1120 C CA . GLY A 1 147 ? -3.062 9.720 29.605 1.00 89.75 147 GLY A CA 1
ATOM 1121 C C . GLY A 1 147 ? -3.015 8.212 29.386 1.00 89.75 147 GLY A C 1
ATOM 1122 O O . GLY A 1 147 ? -3.163 7.714 28.263 1.00 89.75 147 GLY A O 1
ATOM 1123 N N . PRO A 1 148 ? -2.820 7.441 30.464 1.00 93.19 148 PRO A N 1
ATOM 1124 C CA . PRO A 1 148 ? -2.854 5.993 30.379 1.00 93.19 148 PRO A CA 1
ATOM 1125 C C . PRO A 1 148 ? -4.245 5.517 29.941 1.00 93.19 148 PRO A C 1
ATOM 1127 O O . PRO A 1 148 ? -5.267 6.052 30.363 1.00 93.19 148 PRO A O 1
ATOM 1130 N N . ARG A 1 149 ? -4.281 4.454 29.129 1.00 92.81 149 ARG A N 1
ATOM 1131 C CA . ARG A 1 149 ? -5.504 3.757 28.675 1.00 92.81 149 ARG A CA 1
ATOM 1132 C C . ARG A 1 149 ? -6.452 4.551 27.764 1.00 92.81 149 ARG A C 1
ATOM 1134 O O . ARG A 1 149 ? -7.454 3.977 27.344 1.00 92.81 149 ARG A O 1
ATOM 1141 N N . VAL A 1 150 ? -6.153 5.798 27.397 1.00 94.00 150 VAL A N 1
ATOM 1142 C CA . VAL A 1 150 ? -7.045 6.604 26.539 1.00 94.00 150 VAL A CA 1
ATOM 1143 C C . VAL A 1 150 ? -7.276 5.929 25.179 1.00 94.00 150 VAL A C 1
ATOM 1145 O O . VAL A 1 150 ? -8.421 5.733 24.774 1.00 94.00 150 VAL A O 1
ATOM 1148 N N . LEU A 1 151 ? -6.209 5.456 24.525 1.00 91.81 151 LEU A N 1
ATOM 1149 C CA . LEU A 1 151 ? -6.315 4.700 23.271 1.00 91.81 151 LEU A CA 1
ATOM 1150 C C . LEU A 1 151 ? -7.106 3.396 23.435 1.00 91.81 151 LEU A C 1
ATOM 1152 O O . LEU A 1 151 ? -7.936 3.068 22.592 1.00 91.81 151 LEU A O 1
ATOM 1156 N N . PHE A 1 152 ? -6.875 2.664 24.528 1.00 94.25 152 PHE A N 1
ATOM 1157 C CA . PHE A 1 152 ? -7.602 1.425 24.808 1.00 94.25 152 PHE A CA 1
ATOM 1158 C C . PHE A 1 152 ? -9.107 1.683 24.917 1.00 94.25 152 PHE A C 1
ATOM 1160 O O . PHE A 1 152 ? -9.890 0.989 24.278 1.00 94.25 152 PHE A O 1
ATOM 1167 N N . ASN A 1 153 ? -9.509 2.707 25.673 1.00 94.00 153 ASN A N 1
ATOM 1168 C CA . ASN A 1 153 ? -10.917 3.060 25.824 1.00 94.00 153 ASN A CA 1
ATOM 1169 C C . ASN A 1 153 ? -11.541 3.461 24.477 1.00 94.00 153 ASN A C 1
ATOM 1171 O O . ASN A 1 153 ? -12.663 3.055 24.182 1.00 94.00 153 ASN A O 1
ATOM 1175 N N . ALA A 1 154 ? -10.810 4.207 23.641 1.00 92.69 154 ALA A N 1
ATOM 1176 C CA . ALA A 1 154 ? -11.275 4.595 22.312 1.00 92.69 154 ALA A CA 1
ATOM 1177 C C . ALA A 1 154 ? -11.481 3.380 21.390 1.00 92.69 154 ALA A C 1
ATOM 1179 O O . ALA A 1 154 ? -12.537 3.240 20.775 1.00 92.69 154 ALA A O 1
ATOM 1180 N N . LEU A 1 155 ? -10.509 2.464 21.330 1.00 94.75 155 LEU A N 1
ATOM 1181 C CA . LEU A 1 155 ? -10.593 1.266 20.488 1.00 94.75 155 LEU A CA 1
ATOM 1182 C C . LEU A 1 155 ? -11.618 0.244 21.007 1.00 94.75 155 LEU A C 1
ATOM 1184 O O . LEU A 1 155 ? -12.280 -0.420 20.208 1.00 94.75 155 LEU A O 1
ATOM 1188 N N . ALA A 1 156 ? -11.814 0.155 22.327 1.00 95.56 156 ALA A N 1
ATOM 1189 C CA . ALA A 1 156 ? -12.800 -0.737 22.939 1.00 95.56 156 ALA A CA 1
ATOM 1190 C C . ALA A 1 156 ? -14.225 -0.470 22.430 1.00 95.56 156 ALA A C 1
ATOM 1192 O O . ALA A 1 156 ? -15.014 -1.402 22.285 1.00 95.56 156 ALA A O 1
ATOM 1193 N N . MET A 1 157 ? -14.549 0.780 22.089 1.00 94.31 157 MET A N 1
ATOM 1194 C CA . MET A 1 157 ? -15.872 1.143 21.577 1.00 94.31 157 MET A CA 1
ATOM 1195 C C . MET A 1 157 ? -16.207 0.512 20.221 1.00 94.31 157 MET A C 1
ATOM 1197 O O . MET A 1 157 ? -17.392 0.291 19.955 1.00 94.31 157 MET A O 1
ATOM 1201 N N . PHE A 1 158 ? -15.197 0.201 19.400 1.00 95.62 158 PHE A N 1
ATOM 1202 C CA . PHE A 1 158 ? -15.364 -0.537 18.144 1.00 95.62 158 PHE A CA 1
ATOM 1203 C C . PHE A 1 158 ? -15.596 -2.022 18.412 1.00 95.62 158 PHE A C 1
ATOM 1205 O O . PHE A 1 158 ? -16.541 -2.595 17.877 1.00 95.62 158 PHE A O 1
ATOM 1212 N N . GLY A 1 159 ? -14.805 -2.617 19.313 1.00 95.25 159 GLY A N 1
ATOM 1213 C CA . GLY A 1 159 ? -14.960 -4.020 19.707 1.00 95.25 159 GLY A CA 1
ATOM 1214 C C . GLY A 1 159 ? -16.328 -4.315 20.327 1.00 95.25 159 GLY A C 1
ATOM 1215 O O . GLY A 1 159 ? -16.976 -5.282 19.946 1.00 95.25 159 GLY A O 1
ATOM 1216 N N . LEU A 1 160 ? -16.822 -3.429 21.201 1.00 96.94 160 LEU A N 1
ATOM 1217 C CA . LEU A 1 160 ? -18.157 -3.540 21.810 1.00 96.94 160 LEU A CA 1
ATOM 1218 C C . LEU A 1 160 ? -19.314 -3.450 20.802 1.00 96.94 160 LEU A C 1
ATOM 1220 O O . LEU A 1 160 ? -20.438 -3.812 21.137 1.00 96.94 160 LEU A O 1
ATOM 1224 N N . ARG A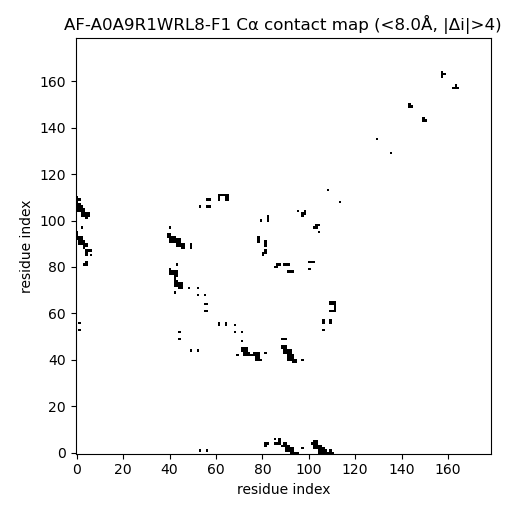 1 161 ? -19.061 -2.927 19.599 1.00 96.38 161 ARG A N 1
ATOM 1225 C CA . ARG A 1 161 ? -20.042 -2.806 18.508 1.00 96.38 161 ARG A CA 1
ATOM 1226 C C . ARG A 1 161 ? -19.799 -3.808 17.386 1.00 96.38 161 ARG A C 1
ATOM 1228 O O . ARG A 1 161 ? -20.425 -3.682 16.341 1.00 96.38 161 ARG A O 1
ATOM 1235 N N . GLU A 1 162 ? -18.870 -4.742 17.580 1.00 95.31 162 GLU A N 1
ATOM 1236 C CA . GLU A 1 162 ? -18.469 -5.719 16.563 1.00 95.31 162 GLU A CA 1
ATOM 1237 C C . GLU A 1 162 ? -17.998 -5.057 15.250 1.00 95.31 162 GLU A C 1
ATOM 1239 O O . GLU A 1 162 ? -18.134 -5.606 14.158 1.00 95.31 162 GLU A O 1
ATOM 1244 N N . ILE A 1 163 ? -17.408 -3.859 15.347 1.00 94.88 163 ILE A N 1
ATOM 1245 C CA . ILE A 1 163 ? -16.858 -3.137 14.197 1.00 94.88 163 ILE A CA 1
ATOM 1246 C C . ILE A 1 163 ? -15.406 -3.563 13.999 1.00 94.88 163 ILE A C 1
ATOM 1248 O O . ILE A 1 163 ? -14.544 -3.298 14.840 1.00 94.88 163 ILE A O 1
ATOM 1252 N N . ASN A 1 164 ? -15.125 -4.190 12.858 1.00 94.62 164 ASN A N 1
ATOM 1253 C CA . ASN A 1 164 ? -13.780 -4.633 12.515 1.00 94.62 164 ASN A CA 1
ATOM 1254 C C . ASN A 1 164 ? -12.893 -3.462 12.049 1.00 94.62 164 ASN A C 1
ATOM 1256 O O . ASN A 1 164 ? -13.282 -2.677 11.183 1.00 94.62 164 ASN A O 1
ATOM 1260 N N . LEU A 1 165 ? -11.674 -3.378 12.584 1.00 94.69 165 LEU A N 1
ATOM 1261 C CA . LEU A 1 165 ? -10.673 -2.383 12.202 1.00 94.69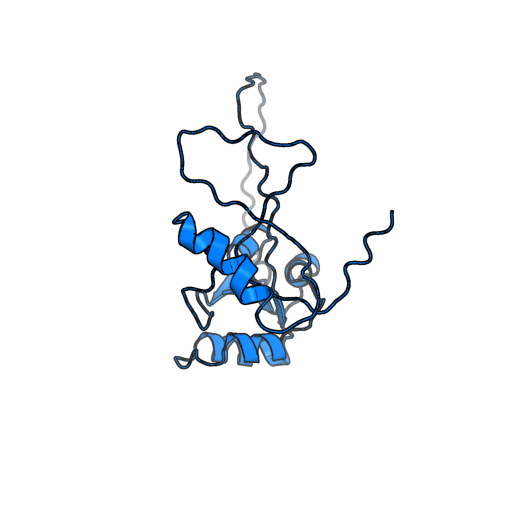 165 LEU A CA 1
ATOM 1262 C C . LEU A 1 165 ? -9.636 -3.023 11.276 1.00 94.69 165 LEU A C 1
ATOM 1264 O O . LEU A 1 165 ? -8.858 -3.872 11.697 1.00 94.69 165 LEU A O 1
ATOM 1268 N N . SER A 1 166 ? -9.575 -2.584 10.015 1.00 92.94 166 SER A N 1
ATOM 1269 C CA . SER A 1 166 ? -8.594 -3.114 9.052 1.00 92.94 166 SER A CA 1
ATOM 1270 C C . SER A 1 166 ? -7.243 -2.393 9.060 1.00 92.94 166 SER A C 1
ATOM 1272 O O . SER A 1 166 ? -6.296 -2.869 8.440 1.00 92.94 166 SER A O 1
ATOM 1274 N N . LYS A 1 167 ? -7.155 -1.211 9.682 1.00 92.88 167 LYS A N 1
ATOM 1275 C CA . LYS A 1 167 ? -5.917 -0.432 9.809 1.00 92.88 167 LYS A CA 1
ATOM 1276 C C . LYS A 1 167 ? -6.016 0.522 10.995 1.00 92.88 167 LYS A C 1
ATOM 1278 O O . LYS A 1 167 ? -7.035 1.185 11.160 1.00 92.88 167 LYS A O 1
ATOM 1283 N N . VAL A 1 168 ? -4.944 0.609 11.778 1.00 92.56 168 VAL A N 1
ATOM 1284 C CA . VAL A 1 168 ? -4.781 1.578 12.868 1.00 92.56 168 VAL A CA 1
ATOM 1285 C C . VAL A 1 168 ? -3.390 2.187 12.744 1.00 92.56 168 VAL A C 1
ATOM 1287 O O . VAL A 1 168 ? -2.407 1.466 12.592 1.00 92.56 168 VAL A O 1
ATOM 1290 N N . THR A 1 169 ? -3.309 3.512 12.783 1.00 90.06 169 THR A N 1
ATOM 1291 C CA . THR A 1 169 ? -2.050 4.264 12.735 1.00 90.06 169 THR A CA 1
ATOM 1292 C C . THR A 1 169 ? -2.095 5.371 13.772 1.00 90.06 169 THR A C 1
ATOM 1294 O O . THR A 1 169 ? -3.136 5.999 13.953 1.00 90.06 169 THR A O 1
ATOM 1297 N N . PHE A 1 170 ? -0.971 5.621 14.432 1.00 87.94 170 PHE A N 1
ATOM 1298 C CA . PHE A 1 170 ? -0.821 6.675 15.427 1.00 87.94 170 PHE A CA 1
ATOM 1299 C C . PHE A 1 170 ? 0.219 7.683 14.942 1.00 87.94 170 PHE A C 1
ATOM 1301 O O . PHE A 1 170 ? 1.237 7.307 14.366 1.00 87.94 170 PHE A O 1
ATOM 1308 N N . SER A 1 171 ? -0.049 8.965 15.171 1.00 85.00 171 SER A N 1
ATOM 1309 C CA . SER A 1 171 ? 0.901 10.050 14.940 1.00 85.00 171 SER A CA 1
ATOM 1310 C C . SER A 1 171 ? 0.923 10.941 16.173 1.00 85.00 171 SER A C 1
ATOM 1312 O O . SER A 1 171 ? -0.129 11.273 16.715 1.00 85.00 171 SER A O 1
ATOM 1314 N N . THR A 1 172 ? 2.122 11.306 16.621 1.00 79.25 172 THR A N 1
ATOM 1315 C CA . THR A 1 172 ? 2.340 12.270 17.709 1.00 79.25 172 THR A CA 1
ATOM 1316 C C . THR A 1 172 ? 2.381 13.710 17.200 1.00 79.25 172 THR A C 1
ATOM 1318 O O . THR A 1 172 ? 2.442 14.645 17.995 1.00 79.25 172 THR A O 1
ATOM 1321 N N . THR A 1 173 ? 2.349 13.917 15.881 1.00 67.81 173 THR A N 1
ATOM 1322 C CA . THR A 1 173 ? 2.332 15.254 15.296 1.00 67.81 173 THR A CA 1
ATOM 1323 C C . THR A 1 173 ? 0.970 15.893 15.530 1.00 67.81 173 THR A C 1
ATOM 1325 O O . THR A 1 173 ? -0.053 15.388 15.065 1.00 67.81 173 THR A O 1
ATOM 1328 N N . ALA A 1 174 ? 0.961 17.028 16.230 1.00 56.53 174 ALA A N 1
ATOM 1329 C CA . ALA A 1 174 ? -0.214 17.876 16.333 1.00 56.53 174 ALA A CA 1
ATOM 1330 C C . ALA A 1 174 ? -0.663 18.265 14.918 1.00 56.53 174 ALA A C 1
ATOM 1332 O O . ALA A 1 174 ? 0.040 18.995 14.216 1.00 56.53 174 ALA A O 1
ATOM 1333 N N . PHE A 1 175 ? -1.827 17.776 14.488 1.00 54.53 175 PHE A N 1
ATOM 1334 C CA . PHE A 1 175 ? -2.521 18.347 13.342 1.00 54.53 175 PHE A CA 1
ATOM 1335 C C . PHE A 1 175 ? -2.938 19.767 13.738 1.00 54.53 175 PHE A C 1
ATOM 1337 O O . PHE A 1 175 ? -4.033 19.987 14.250 1.00 54.53 175 PHE A O 1
ATOM 1344 N N . TYR A 1 176 ? -2.049 20.740 13.525 1.00 44.78 176 TYR A N 1
ATOM 1345 C CA . TYR A 1 176 ? -2.414 22.149 13.461 1.00 44.78 176 TYR A CA 1
ATOM 1346 C C . TYR A 1 176 ? -3.243 22.347 12.190 1.00 44.78 176 TYR A C 1
ATOM 1348 O O . TYR A 1 176 ? -2.767 22.855 11.178 1.00 44.78 176 TYR A O 1
ATOM 1356 N N . LEU A 1 177 ? -4.495 21.894 12.220 1.00 48.41 177 LEU A N 1
ATOM 1357 C CA . LEU A 1 177 ? -5.499 22.373 11.289 1.00 48.41 177 LEU A CA 1
ATOM 1358 C C . LEU A 1 177 ? -5.771 23.822 11.687 1.00 48.41 177 LEU A C 1
ATOM 1360 O O . LEU A 1 177 ? -6.440 24.093 12.685 1.00 48.41 177 LEU A O 1
ATOM 1364 N N . SER A 1 178 ? -5.153 24.741 10.940 1.00 37.91 178 SER A N 1
ATOM 1365 C CA . SER A 1 178 ? -5.530 26.151 10.924 1.00 37.91 178 SER A CA 1
ATOM 1366 C C . SER A 1 178 ? -7.049 26.239 10.857 1.00 37.91 178 SER A C 1
ATOM 1368 O O . SER A 1 178 ? -7.666 25.626 9.984 1.00 37.91 178 SER A O 1
ATOM 1370 N N . ARG A 1 179 ? -7.617 26.975 11.812 1.00 39.78 179 ARG A N 1
ATOM 1371 C CA . ARG A 1 179 ? -8.988 27.478 11.730 1.00 39.78 179 ARG A CA 1
ATOM 1372 C C . ARG A 1 179 ? -9.195 28.305 10.467 1.00 39.78 179 ARG A C 1
ATOM 1374 O O . ARG A 1 179 ? -8.185 28.847 9.957 1.00 39.78 179 ARG A O 1
#

Radius of gyration: 25.07 Å; Cα contacts (8 Å, |Δi|>4): 166; chains: 1; bounding box: 54×44×80 Å

Secondary structure (DSSP, 8-state):
-EEE------------------------------------EEEEE-HHHHHHHHHHHHSS-GGGHHHHHHHHSBTT--THHHHHTT-TT-EEEE-GGGGGGTPEEEES---S-TT---------SS-----SSS-----------SSTTHHHHHHHHHHTTT---S------S------

Solvent-accessible surface area (backbone atoms only — not comparable to full-atom values): 12102 Å² total; per-residue (Å²): 55,37,28,29,47,69,76,83,74,84,74,87,70,92,74,89,80,87,90,79,88,78,91,82,91,78,92,76,89,71,103,71,73,99,72,88,79,72,88,56,54,76,17,23,24,51,49,92,43,34,61,57,49,50,50,46,52,69,42,95,65,39,91,50,29,58,60,52,50,56,71,55,29,46,83,92,43,58,38,64,51,40,44,76,68,61,38,72,69,32,32,25,38,30,46,82,68,47,47,81,64,65,30,41,80,76,44,71,82,39,59,55,53,93,82,76,74,87,86,85,84,91,84,70,95,63,87,79,80,79,73,90,88,60,93,80,86,84,89,83,87,84,88,77,74,91,63,88,63,44,68,55,59,61,54,45,59,35,60,78,65,73,50,84,80,93,78,86,85,88,77,91,71,79,84,80,71,76,128

Foldseek 3Di:
DKWAFDDPDPPPDDDDDDDDDDDDDDDDDDPDDPPPPDQFFPFKAALVCNVVLLCLLPDPQLQCNVVVVNVRGDPPHGQLCRLPVVDPSMMTDGPPCVVVSRIGDPHPPSHSDPPPDDDDDDDDPDDDDDDPPDDDDDDDDDDFDDDPCRVVVVVVVCVVVVHDDPDDDDDPDPPPPDD

pLDDT: mean 70.51, std 20.29, range [27.05, 96.94]

Mean predicted aligned error: 14.91 Å